Protein AF-A0A067M1B0-F1 (afdb_monomer)

Secondary structure (DSSP, 8-state):
----PPP---S----TTS---S--EEEEESSGGG--TTTS--SHHHHHHHHHHHTTSSS---EEEEEE-TTS-EEEEESSTTHHHHHHHHHHHHHHHHTTT--EEEEE-SS-EEEEEE-HHHH--TT--HHHHHHHHHHHTT--TTTB-GGG-EESS-TT-TTT-SS--EEEEES-HHHHHHHHHTPSEEETTEEEEEEE--------PPPTTT--SSS-GGG---SS---TTT-SSS-GGG-B-TTT--BSS--SSS-----TTT--SS-TT-TT-HHHHHHHHTSPPP-PPPPPPPPP-PPP----

Sequence (308 aa):
MPGIQGPVTSAYRRKKNTPSQHGETLWSPTDLNSFDVGAIRSGPAPLGELNALLSKCVPPCALKGLQWTDRHMVLLTPTRPEDIDILSVHAAEVLSKVFGGHAFRQFSYGPSTGIVCYGAARGSPANHSSEDMLGLLSGGLGLSPSDVIPAKSRWLVAKNDEATAPKPSFLIHITSTETAERLLTSNPHFIVGVRFSLKKFKDSPTVPNQCQRCFKVGHSTLRCSAAASVCGICGKSHATASHSCAHCATIGIPCATHPLLKCANCGGNHPTWNPTCVDRLIQKAAQPPKKKKGAANPTPVSLPITAF

Mean predicted aligned error: 19.29 Å

Organism: Botryobasidium botryosum (strain FD-172 SS1) (NCBI:txid930990)

Radius of gyration: 26.24 Å; Cα contacts (8 Å, |Δi|>4): 483; chains: 1; bounding box: 79×78×72 Å

Structure (mmCIF, N/CA/C/O backbone):
data_AF-A0A067M1B0-F1
#
_entry.id   AF-A0A067M1B0-F1
#
loop_
_atom_site.group_PDB
_atom_site.id
_atom_site.type_symbol
_atom_site.label_atom_id
_atom_site.label_alt_id
_atom_site.label_comp_id
_atom_site.label_asym_id
_atom_site.label_entity_id
_atom_site.label_seq_id
_atom_site.pdbx_PDB_ins_code
_atom_site.Cartn_x
_atom_site.Cartn_y
_atom_site.Cartn_z
_atom_site.occupancy
_atom_site.B_iso_or_equiv
_atom_site.auth_seq_id
_atom_site.auth_comp_id
_atom_site.auth_asym_id
_atom_site.auth_atom_id
_atom_site.pdbx_PDB_model_num
ATOM 1 N N . MET A 1 1 ? 10.179 53.636 -27.606 1.00 34.66 1 MET A N 1
ATOM 2 C CA . MET A 1 1 ? 10.721 52.268 -27.751 1.00 34.66 1 MET A CA 1
ATOM 3 C C . MET A 1 1 ? 10.679 51.579 -26.390 1.00 34.66 1 MET A C 1
ATOM 5 O O . MET A 1 1 ? 11.633 51.730 -25.637 1.00 34.66 1 MET A O 1
ATOM 9 N N . PRO A 1 2 ? 9.573 50.921 -26.003 1.00 30.30 2 PRO A N 1
ATOM 10 C CA . PRO A 1 2 ? 9.514 50.164 -24.758 1.00 30.30 2 PRO A CA 1
ATOM 11 C C . PRO A 1 2 ? 9.910 48.699 -24.991 1.00 30.30 2 PRO A C 1
ATOM 13 O O . PRO A 1 2 ? 9.508 48.081 -25.975 1.00 30.30 2 PRO A O 1
ATOM 16 N N . GLY A 1 3 ? 10.751 48.188 -24.091 1.00 29.19 3 GLY A N 1
ATOM 17 C CA . GLY A 1 3 ? 11.379 46.873 -24.164 1.00 29.19 3 GLY A CA 1
ATOM 18 C C . GLY A 1 3 ? 10.404 45.706 -24.019 1.00 29.19 3 GLY A C 1
ATOM 19 O O . GLY A 1 3 ? 9.459 45.737 -23.234 1.00 29.19 3 GLY A O 1
ATOM 20 N N . ILE A 1 4 ? 10.686 44.655 -24.782 1.00 32.06 4 ILE A N 1
ATOM 21 C CA . ILE A 1 4 ? 9.971 43.381 -24.786 1.00 32.06 4 ILE A CA 1
ATOM 22 C C . ILE A 1 4 ? 10.371 42.600 -23.525 1.00 32.06 4 ILE A C 1
ATOM 24 O O . ILE A 1 4 ? 11.500 42.124 -23.410 1.00 32.06 4 ILE A O 1
ATOM 28 N N . GLN A 1 5 ? 9.446 42.465 -22.573 1.00 29.36 5 GLN A N 1
ATOM 29 C CA . GLN A 1 5 ? 9.547 41.493 -21.484 1.00 29.36 5 GLN A CA 1
ATOM 30 C C . GLN A 1 5 ? 9.208 40.100 -22.031 1.00 29.36 5 GLN A C 1
ATOM 32 O O . GLN A 1 5 ? 8.100 39.859 -22.508 1.00 29.36 5 GLN A O 1
ATOM 37 N N . GLY A 1 6 ? 10.180 39.186 -21.988 1.00 28.69 6 GLY A N 1
ATOM 38 C CA . GLY A 1 6 ? 9.973 37.773 -22.308 1.00 28.69 6 GLY A CA 1
ATOM 39 C C . GLY A 1 6 ? 9.069 37.069 -21.280 1.00 28.69 6 GLY A C 1
ATOM 40 O O . GLY A 1 6 ? 8.949 37.534 -20.144 1.00 28.69 6 GLY A O 1
ATOM 41 N N . PRO A 1 7 ? 8.427 35.947 -21.654 1.00 28.11 7 PRO A N 1
ATOM 42 C CA . PRO A 1 7 ? 7.459 35.264 -20.805 1.00 28.11 7 PRO A CA 1
ATOM 43 C C . PRO A 1 7 ? 8.124 34.707 -19.542 1.00 28.11 7 PRO A C 1
ATOM 45 O O . PRO A 1 7 ? 9.107 33.967 -19.603 1.00 28.11 7 PRO A O 1
ATOM 48 N N . VAL A 1 8 ? 7.545 35.049 -18.391 1.00 27.34 8 VAL A N 1
ATOM 49 C CA . VAL A 1 8 ? 7.937 34.541 -17.074 1.00 27.34 8 VAL A CA 1
ATOM 50 C C . VAL A 1 8 ? 7.711 33.029 -17.055 1.00 27.34 8 VAL A C 1
ATOM 52 O O . VAL A 1 8 ? 6.581 32.542 -17.097 1.00 27.34 8 VAL A O 1
ATOM 55 N N . THR A 1 9 ? 8.798 32.265 -17.026 1.00 25.56 9 THR A N 1
ATOM 56 C CA . THR A 1 9 ? 8.760 30.808 -16.943 1.00 25.56 9 THR A CA 1
ATOM 57 C C . THR A 1 9 ? 8.273 30.390 -15.555 1.00 25.56 9 THR A C 1
ATOM 59 O O . THR A 1 9 ? 8.927 30.607 -14.538 1.00 25.56 9 THR A O 1
ATOM 62 N N . SER A 1 10 ? 7.078 29.797 -15.513 1.00 29.84 10 SER A N 1
ATOM 63 C CA . SER A 1 10 ? 6.467 29.242 -14.303 1.00 29.84 10 SER A CA 1
ATOM 64 C C . SER A 1 10 ? 7.400 28.225 -13.633 1.00 29.84 10 SER A C 1
ATOM 66 O O . SER A 1 10 ? 7.720 27.176 -14.197 1.00 29.84 10 SER A O 1
ATOM 68 N N . ALA A 1 11 ? 7.805 28.523 -12.397 1.00 25.69 11 ALA A N 1
ATOM 69 C CA . ALA A 1 11 ? 8.682 27.710 -11.554 1.00 25.69 11 ALA A CA 1
ATOM 70 C C . ALA A 1 11 ? 8.048 26.385 -11.061 1.00 25.69 11 ALA A C 1
ATOM 72 O O . ALA A 1 11 ? 8.582 25.730 -10.166 1.00 25.69 11 ALA A O 1
ATOM 73 N N . TYR A 1 12 ? 6.929 25.949 -11.646 1.00 28.39 12 TYR A N 1
ATOM 74 C CA . TYR A 1 12 ? 6.188 24.757 -11.235 1.00 28.39 12 TYR A CA 1
ATOM 75 C C . TYR A 1 12 ? 6.182 23.668 -12.316 1.00 28.39 12 TYR A C 1
ATOM 77 O O . TYR A 1 12 ? 5.148 23.177 -12.756 1.00 28.39 12 TYR A O 1
ATOM 85 N N . ARG A 1 13 ? 7.375 23.233 -12.732 1.00 29.16 13 ARG A N 1
ATOM 86 C CA . ARG A 1 13 ? 7.555 21.989 -13.499 1.00 29.16 13 ARG A CA 1
ATOM 87 C C . ARG A 1 13 ? 8.456 21.026 -12.724 1.00 29.16 13 ARG A 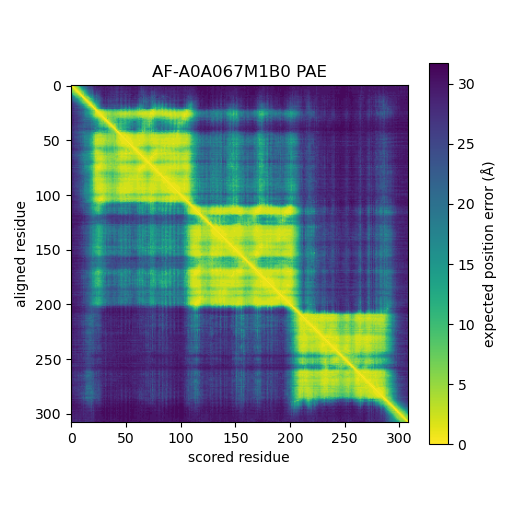C 1
ATOM 89 O O . ARG A 1 13 ? 9.577 20.733 -13.132 1.00 29.16 13 ARG A O 1
ATOM 96 N N . ARG A 1 14 ? 7.992 20.555 -11.559 1.00 31.95 14 ARG A N 1
ATOM 97 C CA . ARG A 1 14 ? 8.678 19.486 -10.808 1.00 31.95 14 ARG A CA 1
ATOM 98 C C . ARG A 1 14 ? 8.383 18.115 -11.429 1.00 31.95 14 ARG A C 1
ATOM 100 O O . ARG A 1 14 ? 7.270 17.830 -11.859 1.00 31.95 14 ARG A O 1
ATOM 107 N N . LYS A 1 15 ? 9.427 17.282 -11.507 1.00 28.67 15 LYS A N 1
ATOM 108 C CA . LYS A 1 15 ? 9.443 15.954 -12.140 1.00 28.67 15 LYS A CA 1
ATOM 109 C C . LYS A 1 15 ? 8.518 14.961 -11.415 1.00 28.67 15 LYS A C 1
ATOM 111 O O . LYS A 1 15 ? 8.549 14.831 -10.198 1.00 28.67 15 LYS A O 1
ATOM 116 N N . LYS A 1 16 ? 7.759 14.213 -12.218 1.00 39.19 16 LYS A N 1
ATOM 117 C CA . LYS A 1 16 ? 6.574 13.393 -11.904 1.00 39.19 16 LYS A CA 1
ATOM 118 C C . LYS A 1 16 ? 6.794 12.107 -11.074 1.00 39.19 16 LYS A C 1
ATOM 120 O O . LYS A 1 16 ? 5.908 11.270 -11.071 1.00 39.19 16 LYS A O 1
ATOM 125 N N . ASN A 1 17 ? 7.948 11.897 -10.427 1.00 33.31 17 ASN A N 1
ATOM 126 C CA . ASN A 1 17 ? 8.283 10.605 -9.785 1.00 33.31 17 ASN A CA 1
ATOM 127 C C . ASN A 1 17 ? 9.082 10.712 -8.470 1.00 33.31 17 ASN A C 1
ATOM 129 O O . ASN A 1 17 ? 9.747 9.761 -8.059 1.00 33.31 17 ASN A O 1
ATOM 133 N N . THR A 1 18 ? 9.042 11.852 -7.787 1.00 29.70 18 THR A N 1
ATOM 134 C CA . THR A 1 18 ? 9.481 11.904 -6.384 1.00 29.70 18 THR A CA 1
ATOM 135 C C . THR A 1 18 ? 8.423 11.211 -5.519 1.00 29.70 18 THR A C 1
ATOM 137 O O . THR A 1 18 ? 7.243 11.488 -5.726 1.00 29.70 18 THR A O 1
ATOM 140 N N . PRO A 1 19 ? 8.787 10.341 -4.557 1.00 36.31 19 PRO A N 1
ATOM 141 C CA . PRO A 1 19 ? 7.841 9.910 -3.530 1.00 36.31 19 PRO A CA 1
ATOM 142 C C . PRO A 1 19 ? 7.248 11.168 -2.894 1.00 36.31 19 PRO A C 1
ATOM 144 O O . PRO A 1 19 ? 8.032 12.043 -2.513 1.00 36.31 19 PRO A O 1
ATOM 147 N N . SER A 1 20 ? 5.916 11.289 -2.834 1.00 40.78 20 SER A N 1
ATOM 148 C CA . SER A 1 20 ? 5.247 12.444 -2.228 1.00 40.78 20 SER A CA 1
ATOM 149 C C . SER A 1 20 ? 5.791 12.631 -0.816 1.00 40.78 20 SER A C 1
ATOM 151 O O . SER A 1 20 ? 5.517 11.864 0.102 1.00 40.78 20 SER A O 1
ATOM 153 N N . GLN A 1 21 ? 6.668 13.622 -0.675 1.00 39.47 21 GLN A N 1
ATOM 154 C CA . GLN A 1 21 ? 7.344 13.961 0.574 1.00 39.47 21 GLN A CA 1
ATOM 155 C C . GLN A 1 21 ? 6.386 14.671 1.538 1.00 39.47 21 GLN A C 1
ATOM 157 O O . GLN A 1 21 ? 6.755 15.004 2.661 1.00 39.47 21 GLN A O 1
ATOM 162 N N . HIS A 1 22 ? 5.183 14.983 1.062 1.00 48.59 22 HIS A N 1
ATOM 163 C CA . HIS A 1 22 ? 4.146 15.765 1.710 1.00 48.59 22 HIS A CA 1
ATOM 164 C C . HIS A 1 22 ? 2.885 14.907 1.684 1.00 48.59 22 HIS A C 1
ATOM 166 O O . HIS A 1 22 ? 2.712 14.152 0.734 1.00 48.59 22 HIS A O 1
ATOM 172 N N . GLY A 1 23 ? 2.077 14.984 2.740 1.00 57.56 23 GLY A N 1
ATOM 173 C CA . GLY A 1 23 ? 0.934 14.129 3.075 1.00 57.56 23 GLY A CA 1
ATOM 174 C C . GLY A 1 23 ? -0.209 14.024 2.062 1.00 57.56 23 GLY A C 1
ATOM 175 O O . GLY A 1 23 ? -1.364 14.158 2.428 1.00 57.56 23 GLY A O 1
ATOM 176 N N . GLU A 1 24 ? 0.085 13.828 0.788 1.00 70.56 24 GLU A N 1
ATOM 177 C CA . GLU A 1 24 ? -0.872 13.703 -0.296 1.00 70.56 24 GLU A CA 1
ATOM 178 C C . GLU A 1 24 ? -1.487 12.303 -0.301 1.00 70.56 24 GLU A C 1
ATOM 180 O O . GLU A 1 24 ? -0.811 11.297 -0.061 1.00 70.56 24 GLU A O 1
ATOM 185 N N . THR A 1 25 ? -2.778 12.234 -0.614 1.00 74.25 25 THR A N 1
ATOM 186 C CA . THR A 1 25 ? -3.502 10.970 -0.764 1.00 74.25 25 THR A CA 1
ATOM 187 C C . THR A 1 25 ? -3.974 10.828 -2.205 1.00 74.25 25 THR A C 1
ATOM 189 O O . THR A 1 25 ? -4.551 11.750 -2.777 1.00 74.25 25 THR A O 1
ATOM 192 N N . LEU A 1 26 ? -3.688 9.683 -2.824 1.00 76.31 26 LEU A N 1
ATOM 193 C CA . LEU A 1 26 ? -4.101 9.373 -4.189 1.00 76.31 26 LEU A CA 1
ATOM 194 C C . LEU A 1 26 ? -5.303 8.440 -4.137 1.00 76.31 26 LEU A C 1
ATOM 196 O O . LEU A 1 26 ? -5.267 7.428 -3.437 1.00 76.31 26 LEU A O 1
ATOM 200 N N . TRP A 1 27 ? -6.334 8.757 -4.906 1.00 82.19 27 TRP A N 1
ATOM 201 C CA . TRP A 1 27 ? -7.602 8.044 -4.956 1.00 82.19 27 TRP A CA 1
ATOM 202 C C . TRP A 1 27 ? -7.930 7.678 -6.398 1.00 82.19 27 TRP A C 1
ATOM 204 O O . TRP A 1 27 ? -7.672 8.442 -7.323 1.00 82.19 27 TRP A O 1
ATOM 214 N N . SER A 1 28 ? -8.495 6.496 -6.595 1.00 79.50 28 SER A N 1
ATOM 215 C CA . SER A 1 28 ? -8.914 5.991 -7.899 1.00 79.50 28 SER A CA 1
ATOM 216 C C . SER A 1 28 ? -10.419 5.772 -7.889 1.00 79.50 28 SER A C 1
ATOM 218 O O . SER A 1 28 ? -10.911 5.177 -6.928 1.00 79.50 28 SER A O 1
ATOM 220 N N . PRO A 1 29 ? -11.148 6.152 -8.948 1.00 78.50 29 PRO A N 1
ATOM 221 C CA . PRO A 1 29 ? -12.466 5.592 -9.204 1.00 78.50 29 PRO A CA 1
ATOM 222 C C . PRO A 1 29 ? -12.388 4.060 -9.223 1.00 78.50 29 PRO A C 1
ATOM 224 O O . PRO A 1 29 ? -11.384 3.490 -9.666 1.00 78.50 29 PRO A O 1
ATOM 227 N N . THR A 1 30 ? -13.417 3.389 -8.710 1.00 74.81 30 THR A N 1
ATOM 228 C CA . THR A 1 30 ? -13.500 1.920 -8.716 1.00 74.81 30 THR A CA 1
ATOM 229 C C . THR A 1 30 ? -13.737 1.380 -10.127 1.00 74.81 30 THR A C 1
ATOM 231 O O . THR A 1 30 ? -13.193 0.333 -10.466 1.00 74.81 30 THR A O 1
ATOM 234 N N . ASP A 1 31 ? -14.469 2.125 -10.958 1.00 74.12 31 ASP A N 1
ATOM 235 C CA . ASP A 1 31 ? -14.611 1.863 -12.389 1.00 74.12 31 ASP A CA 1
ATOM 236 C C . ASP A 1 31 ? -13.912 2.965 -13.198 1.00 74.12 31 ASP A C 1
ATOM 238 O O . ASP A 1 31 ? -14.386 4.100 -13.283 1.00 74.12 31 ASP A O 1
ATOM 242 N N . LEU A 1 32 ? -12.768 2.621 -13.789 1.00 60.66 32 LEU A N 1
ATOM 243 C CA . LEU A 1 32 ? -11.939 3.534 -14.581 1.00 60.66 32 LEU A CA 1
ATOM 244 C C . LEU A 1 32 ? -12.605 3.962 -15.897 1.00 60.66 32 LEU A C 1
ATOM 246 O O . LEU A 1 32 ? -12.256 5.015 -16.421 1.00 60.66 32 LEU A O 1
ATOM 250 N N . ASN A 1 33 ? -13.560 3.180 -16.412 1.00 62.25 33 ASN A N 1
ATOM 251 C CA . ASN A 1 33 ? -14.270 3.484 -17.657 1.00 62.25 33 ASN A CA 1
ATOM 252 C C . ASN A 1 33 ? -15.499 4.373 -17.425 1.00 62.25 33 ASN A C 1
ATOM 254 O O . ASN A 1 33 ? -16.057 4.908 -18.379 1.00 62.25 33 ASN A O 1
ATOM 258 N N . 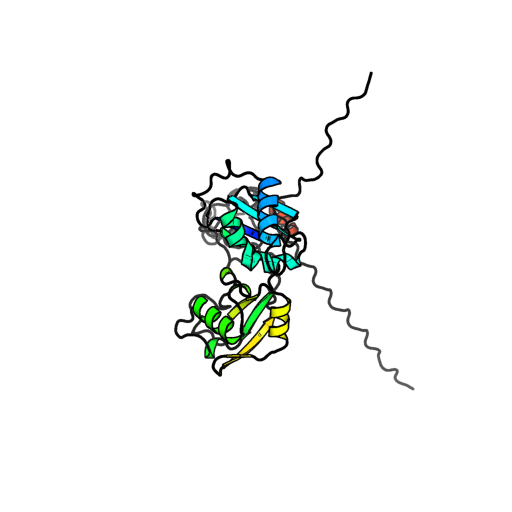SER A 1 34 ? -15.910 4.544 -16.164 1.00 60.75 34 SER A N 1
ATOM 259 C CA . SER A 1 34 ? -17.066 5.365 -15.792 1.00 60.75 34 SER A CA 1
ATOM 260 C C . SER A 1 34 ? -16.791 6.874 -15.816 1.00 60.75 34 SER A C 1
ATOM 262 O O . SER A 1 34 ? -17.720 7.662 -15.662 1.00 60.75 34 SER A O 1
ATOM 264 N N . PHE A 1 35 ? -15.536 7.286 -16.034 1.00 61.06 35 PHE A N 1
ATOM 265 C CA . PHE A 1 35 ? -15.116 8.684 -16.011 1.00 61.06 35 PHE A CA 1
ATOM 266 C C . PHE A 1 35 ? -14.470 9.130 -17.321 1.00 61.06 35 PHE A C 1
ATOM 268 O O . PHE A 1 35 ? -13.359 8.715 -17.656 1.00 61.06 35 PHE A O 1
ATOM 275 N N . ASP A 1 36 ? -15.095 10.098 -17.990 1.00 61.03 36 ASP A N 1
ATOM 276 C CA . ASP A 1 36 ? -14.406 10.907 -18.991 1.00 61.03 36 ASP A CA 1
ATOM 277 C C . ASP A 1 36 ? -13.575 11.992 -18.291 1.00 61.03 36 ASP A C 1
ATOM 279 O O . ASP A 1 36 ? -14.064 13.069 -17.956 1.00 61.03 36 ASP A O 1
ATOM 283 N N . VAL A 1 37 ? -12.292 11.715 -18.056 1.00 55.31 37 VAL A N 1
ATOM 284 C CA . VAL A 1 37 ? -11.368 12.665 -17.408 1.00 55.31 37 VAL A CA 1
ATOM 285 C C . VAL A 1 37 ? -11.139 13.933 -18.237 1.00 55.31 37 VAL A C 1
ATOM 287 O O . VAL A 1 37 ? -10.728 14.945 -17.673 1.00 55.31 37 VAL A O 1
ATOM 290 N N . GLY A 1 38 ? -11.473 13.930 -19.534 1.00 52.12 38 GLY A N 1
ATOM 291 C CA . GLY A 1 38 ? -11.517 15.142 -20.354 1.00 52.12 38 GLY A CA 1
ATOM 292 C C . GLY A 1 38 ? -12.663 16.092 -19.980 1.00 52.12 38 GLY A C 1
ATOM 293 O O . GLY A 1 38 ? -12.540 17.300 -20.179 1.00 52.12 38 GLY A O 1
ATOM 294 N N . ALA A 1 39 ? -13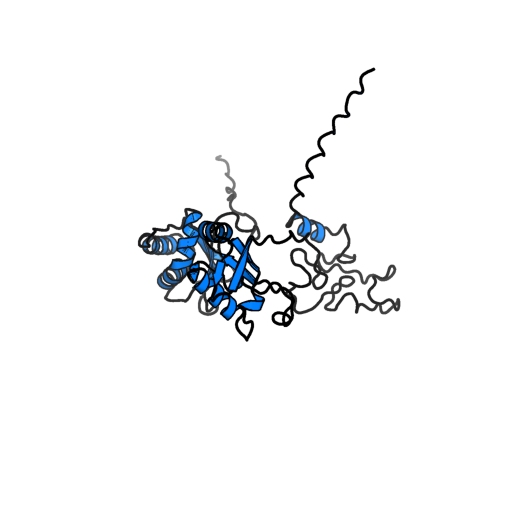.740 15.569 -19.384 1.00 52.44 39 ALA A N 1
ATOM 295 C CA . ALA A 1 39 ? -14.910 16.325 -18.935 1.00 52.44 39 ALA A CA 1
ATOM 296 C C . ALA A 1 39 ? -14.843 16.748 -17.453 1.00 52.44 39 ALA A C 1
ATOM 298 O O . ALA A 1 39 ? -15.582 17.642 -17.026 1.00 52.44 39 ALA A O 1
ATOM 299 N N . ILE A 1 40 ? -13.952 16.148 -16.651 1.00 60.31 40 ILE A N 1
ATOM 300 C CA . ILE A 1 40 ? -13.827 16.471 -15.224 1.00 60.31 40 ILE A CA 1
ATOM 301 C C . ILE A 1 40 ? -12.984 17.732 -15.034 1.00 60.31 40 ILE A C 1
ATOM 303 O O . ILE A 1 40 ? -11.804 17.802 -15.382 1.00 60.31 40 ILE A O 1
ATOM 307 N N . ARG A 1 41 ? -13.577 18.735 -14.388 1.00 56.53 41 ARG A N 1
ATOM 308 C CA . ARG A 1 41 ? -12.892 19.977 -14.030 1.00 56.53 41 ARG A CA 1
ATOM 309 C C . ARG A 1 41 ? -11.807 19.693 -12.984 1.00 56.53 41 ARG A C 1
ATOM 311 O O . ARG A 1 41 ? -12.108 19.413 -11.832 1.00 56.53 41 ARG A O 1
ATOM 318 N N . SER A 1 42 ? -10.533 19.815 -13.350 1.00 56.94 42 SER A N 1
ATOM 319 C CA . SER A 1 42 ? -9.489 20.151 -12.369 1.00 56.94 42 SER A CA 1
ATOM 320 C C . SER A 1 42 ? -9.585 21.651 -12.083 1.00 56.94 42 SER A C 1
ATOM 322 O O . SER A 1 42 ? -9.668 22.435 -13.026 1.00 56.94 42 SER A O 1
ATOM 324 N N . GLY A 1 43 ?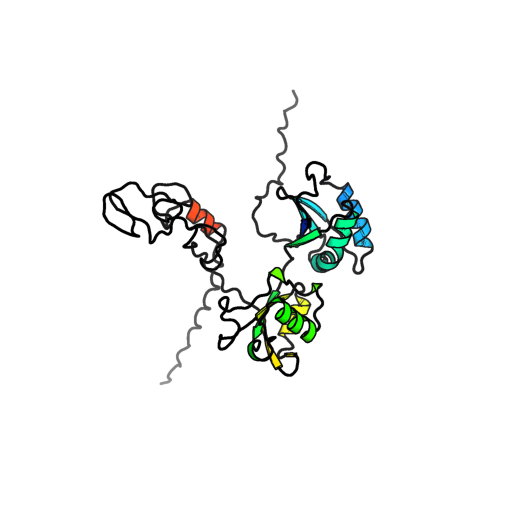 -9.602 22.078 -10.816 1.00 57.53 43 GLY A N 1
ATOM 325 C CA . GLY A 1 43 ? -9.660 23.509 -10.503 1.00 57.53 43 GLY A CA 1
ATOM 326 C C . GLY A 1 43 ? -10.306 23.875 -9.161 1.00 57.53 43 GLY A C 1
ATOM 327 O O . GLY A 1 43 ? -10.651 22.996 -8.371 1.00 57.53 43 GLY A O 1
ATOM 328 N N . PRO A 1 44 ? -10.476 25.183 -8.896 1.00 64.31 44 PRO A N 1
ATOM 329 C CA . PRO A 1 44 ? -10.910 25.702 -7.597 1.00 64.31 44 PRO A CA 1
ATOM 330 C C . PRO A 1 44 ? -12.369 25.379 -7.238 1.00 64.31 44 PRO A C 1
ATOM 332 O O . PRO A 1 44 ? -12.680 25.284 -6.056 1.00 64.31 44 PRO A O 1
ATOM 335 N N . ALA A 1 45 ? -13.251 25.168 -8.221 1.00 77.00 45 ALA A N 1
ATOM 336 C CA . ALA A 1 45 ? -14.666 24.862 -7.977 1.00 77.00 45 ALA A CA 1
ATOM 337 C C . ALA A 1 45 ? -14.887 23.512 -7.249 1.00 77.00 45 ALA A C 1
ATOM 339 O O . ALA A 1 45 ? -15.401 23.536 -6.132 1.00 77.00 45 ALA A O 1
ATOM 340 N N . PRO A 1 46 ? -14.425 22.355 -7.773 1.00 81.06 46 PRO A N 1
ATOM 341 C CA . PRO A 1 46 ? -14.575 21.078 -7.065 1.00 81.06 46 PRO A CA 1
ATOM 342 C C . PRO A 1 46 ? -13.776 21.028 -5.759 1.00 81.06 46 PRO A C 1
ATOM 344 O O . PRO A 1 46 ? -14.197 20.379 -4.808 1.00 81.06 46 PRO A O 1
ATOM 347 N N . LEU A 1 47 ? -12.649 21.747 -5.670 1.00 85.44 47 LEU A N 1
ATOM 348 C CA . LEU A 1 47 ? -11.916 21.896 -4.409 1.00 85.44 47 LEU A CA 1
ATOM 349 C C . LEU A 1 47 ? -12.757 22.623 -3.344 1.00 85.44 47 LEU A C 1
ATOM 351 O O . LEU A 1 47 ? -12.750 22.223 -2.181 1.00 85.44 47 LEU A O 1
ATOM 355 N N . GLY A 1 48 ? -13.489 23.671 -3.735 1.00 85.31 48 GLY A N 1
ATOM 356 C CA . GLY A 1 48 ? -14.404 24.399 -2.858 1.00 85.31 48 GLY A CA 1
ATOM 357 C C . GLY A 1 48 ? -15.553 23.526 -2.353 1.00 85.31 48 GLY A C 1
ATOM 358 O O . GLY A 1 48 ? -15.833 23.523 -1.157 1.00 85.31 48 GLY A O 1
ATOM 359 N N . GLU A 1 49 ? -16.163 22.733 -3.235 1.00 88.69 49 GLU A N 1
ATOM 360 C CA . GLU A 1 49 ? -17.231 21.789 -2.875 1.00 88.69 49 GLU A CA 1
ATOM 361 C C . GLU A 1 49 ? -16.739 20.696 -1.914 1.00 88.69 49 GLU A C 1
ATOM 363 O O . GLU A 1 49 ? -17.375 20.438 -0.890 1.00 88.69 49 GLU A O 1
ATOM 368 N N . LEU A 1 50 ? -15.565 20.112 -2.181 1.00 89.06 50 LEU A N 1
ATOM 369 C CA . LEU A 1 50 ? -14.919 19.160 -1.273 1.00 89.06 50 LEU A CA 1
ATOM 370 C C . LEU A 1 50 ? -14.661 19.777 0.103 1.00 89.06 50 LEU A C 1
ATOM 372 O O . LEU A 1 50 ? -15.007 19.172 1.115 1.00 89.06 50 LEU A O 1
ATOM 376 N N . ASN A 1 51 ? -14.091 20.983 0.158 1.00 91.12 51 ASN A N 1
ATOM 377 C CA . ASN A 1 51 ? -13.822 21.668 1.422 1.00 91.12 51 ASN A CA 1
ATOM 378 C C . ASN A 1 51 ? -15.104 22.030 2.185 1.00 91.12 51 ASN A C 1
ATOM 380 O O . ASN A 1 51 ? -15.112 21.976 3.412 1.00 91.12 51 ASN A O 1
ATOM 384 N N . ALA A 1 52 ? -16.199 22.349 1.491 1.00 91.00 52 ALA A N 1
ATOM 385 C CA . ALA A 1 52 ? -17.496 22.608 2.118 1.00 91.00 52 ALA A CA 1
ATOM 386 C C . ALA A 1 52 ? -18.121 21.353 2.756 1.00 91.00 52 ALA A C 1
ATOM 388 O O . ALA A 1 52 ? -18.912 21.467 3.694 1.00 91.00 52 ALA A O 1
ATOM 389 N N . LEU A 1 53 ? -17.789 20.163 2.250 1.00 90.31 53 LEU A N 1
ATOM 390 C CA . LEU A 1 53 ? -18.210 18.888 2.830 1.00 90.31 53 LEU A CA 1
ATOM 391 C C . LEU A 1 53 ? -17.259 18.426 3.942 1.00 90.31 53 LEU A C 1
ATOM 393 O O . LEU A 1 53 ? -17.725 18.030 5.006 1.00 90.31 53 LEU A O 1
ATOM 397 N N . LEU A 1 54 ? -15.943 18.530 3.734 1.00 88.94 54 LEU A N 1
ATOM 398 C CA . LEU A 1 54 ? -14.925 18.133 4.716 1.00 88.94 54 LEU A CA 1
ATOM 399 C C . LEU A 1 54 ? -14.900 19.033 5.960 1.00 88.94 54 LEU A C 1
ATOM 401 O O . LEU A 1 54 ? -14.548 18.566 7.043 1.00 88.94 54 LEU A O 1
ATOM 405 N N . SER A 1 55 ? -15.323 20.296 5.846 1.00 88.31 55 SER A N 1
ATOM 406 C CA . SER A 1 55 ? -15.473 21.196 6.999 1.00 88.31 55 SER A CA 1
ATOM 407 C C . SER A 1 55 ? -16.576 20.764 7.969 1.00 88.31 55 SER A C 1
ATOM 409 O O . SER A 1 55 ? -16.584 21.210 9.114 1.00 88.31 55 SER A O 1
ATOM 411 N N . LYS A 1 56 ? -17.490 19.888 7.530 1.00 87.88 56 LYS A N 1
ATOM 412 C CA . LYS A 1 56 ? -18.565 19.314 8.353 1.00 87.88 56 LYS A CA 1
ATOM 413 C C . LYS A 1 56 ? -18.152 18.014 9.052 1.00 87.88 56 LYS A C 1
ATOM 415 O O . LYS A 1 56 ? -18.910 17.517 9.881 1.00 87.88 56 LYS A O 1
ATOM 420 N N . CYS A 1 57 ? -16.994 17.444 8.713 1.00 80.12 57 CYS A N 1
ATOM 421 C CA . CYS A 1 57 ? -16.453 16.267 9.391 1.00 80.12 57 CYS A CA 1
ATOM 422 C C . CYS A 1 57 ? -15.951 16.631 10.796 1.00 80.12 57 CYS A C 1
ATOM 424 O O . CYS A 1 57 ? -15.583 17.775 11.065 1.00 80.12 57 CYS A O 1
ATOM 426 N N . VAL A 1 58 ? -15.910 15.642 11.690 1.00 75.06 58 VAL A N 1
ATOM 427 C CA . VAL A 1 58 ? -15.335 15.786 13.032 1.00 75.06 58 VAL A CA 1
ATOM 428 C C . VAL A 1 58 ? -14.213 14.753 13.178 1.00 75.06 58 VAL A C 1
ATOM 430 O O . VAL A 1 58 ? -14.520 13.563 13.220 1.00 75.06 58 VAL A O 1
ATOM 433 N N . PRO A 1 59 ? -12.933 15.168 13.263 1.00 75.31 59 PRO A N 1
ATOM 434 C CA . PRO A 1 59 ? -12.437 16.548 13.201 1.00 75.31 59 PRO A CA 1
ATOM 435 C C . PRO A 1 59 ? -12.527 17.172 11.788 1.00 75.31 59 PRO A C 1
ATOM 437 O O . PRO A 1 59 ? -12.539 16.441 10.794 1.00 75.31 59 PRO A O 1
ATOM 440 N N . PRO A 1 60 ? -12.603 18.516 11.678 1.00 76.62 60 PRO A N 1
ATOM 441 C CA . PRO A 1 60 ? -12.718 19.194 10.389 1.00 76.62 60 PRO A CA 1
ATOM 442 C C . PRO A 1 60 ? -11.413 19.085 9.597 1.00 76.62 60 PRO A C 1
ATOM 444 O O . PRO A 1 60 ? -10.325 19.250 10.146 1.00 76.62 60 PRO A O 1
ATOM 447 N N . CYS A 1 61 ? -11.531 18.854 8.290 1.00 82.81 61 CYS A N 1
ATOM 448 C CA . CYS A 1 61 ? -10.403 18.704 7.371 1.00 82.81 61 CYS A CA 1
ATOM 449 C C . CYS A 1 61 ? -10.494 19.739 6.246 1.00 82.81 61 CYS A C 1
ATOM 451 O O . CYS A 1 61 ? -11.582 20.054 5.764 1.00 82.81 61 CYS A O 1
ATOM 453 N N . ALA A 1 62 ? -9.346 20.241 5.788 1.00 85.75 62 ALA A N 1
ATOM 454 C CA . ALA A 1 62 ? -9.273 21.136 4.639 1.00 85.75 62 ALA A CA 1
ATOM 455 C C . ALA A 1 62 ? -8.202 20.680 3.647 1.00 85.75 62 ALA A C 1
ATOM 457 O O . ALA A 1 62 ? -7.105 20.268 4.017 1.00 85.75 62 ALA A O 1
ATOM 458 N N . LEU A 1 63 ? -8.501 20.830 2.366 1.00 87.31 63 LEU A N 1
ATOM 459 C CA . LEU A 1 63 ? -7.611 20.567 1.249 1.00 87.31 63 LEU A CA 1
ATOM 460 C C . LEU A 1 63 ? -7.081 21.882 0.682 1.00 87.31 63 LEU A C 1
ATOM 462 O O . LEU A 1 63 ? -7.846 22.806 0.400 1.00 87.31 63 LEU A O 1
ATOM 466 N N . LYS A 1 64 ? -5.771 21.935 0.438 1.00 86.25 64 LYS A N 1
ATOM 467 C CA . LYS A 1 64 ? -5.121 23.025 -0.306 1.00 86.25 64 LYS A CA 1
ATOM 468 C C . LYS A 1 64 ? -5.026 22.748 -1.804 1.00 86.25 64 LYS A C 1
ATOM 470 O O . LYS A 1 64 ? -4.704 23.648 -2.572 1.00 86.25 64 LYS A O 1
ATOM 475 N N . GLY A 1 65 ? -5.259 21.504 -2.221 1.00 81.00 65 GLY A N 1
ATOM 476 C CA . GLY A 1 65 ? -5.133 21.107 -3.614 1.00 81.00 65 GLY A CA 1
ATOM 477 C C . GLY A 1 65 ? -5.942 19.867 -3.959 1.00 81.00 65 GLY A C 1
ATOM 478 O O . GLY A 1 65 ? -6.060 18.936 -3.161 1.00 81.00 65 GLY A O 1
ATOM 479 N N . LEU A 1 66 ? -6.464 19.874 -5.182 1.00 86.69 66 LEU A N 1
ATOM 480 C CA . LEU A 1 66 ? -7.047 18.729 -5.862 1.00 86.69 66 LEU A CA 1
ATOM 481 C C . LEU A 1 66 ? -6.498 18.704 -7.285 1.00 86.69 66 LEU A C 1
ATOM 483 O O . LEU A 1 66 ? -6.548 19.719 -7.983 1.00 86.69 66 LEU A O 1
ATOM 487 N N . GLN A 1 67 ? -5.996 17.552 -7.721 1.00 80.50 67 GLN A N 1
ATOM 488 C CA . GLN A 1 67 ? -5.483 17.396 -9.077 1.00 80.50 67 GLN A CA 1
ATOM 489 C C . GLN A 1 67 ? -5.806 16.016 -9.639 1.00 80.50 67 GLN A C 1
ATOM 491 O O . GLN A 1 67 ? -5.500 15.002 -9.018 1.00 80.50 67 GLN A O 1
ATOM 496 N N . TRP A 1 68 ? -6.341 15.965 -10.857 1.00 76.12 68 TRP A N 1
ATOM 497 C CA . TRP A 1 68 ? -6.415 14.714 -11.602 1.00 76.12 68 TRP A CA 1
ATOM 498 C C . TRP A 1 68 ? -5.063 14.376 -12.236 1.00 76.12 68 TRP A C 1
ATOM 500 O O . TRP A 1 68 ? -4.324 15.233 -12.727 1.00 76.12 68 TRP A O 1
ATOM 510 N N . THR A 1 69 ? -4.712 13.100 -12.188 1.00 67.94 69 THR A N 1
ATOM 511 C CA . THR A 1 69 ? -3.533 12.541 -12.846 1.00 67.94 69 THR A CA 1
ATOM 512 C C . THR A 1 69 ? -3.889 12.085 -14.258 1.00 67.94 69 THR A C 1
ATOM 514 O O . THR A 1 69 ? -5.042 11.810 -14.579 1.00 67.94 69 THR A O 1
ATOM 517 N N . ASP A 1 70 ? -2.866 11.909 -15.087 1.00 59.38 70 ASP A N 1
ATOM 518 C CA . ASP A 1 70 ? -2.958 11.321 -16.430 1.00 59.38 70 ASP A CA 1
ATOM 519 C C . ASP A 1 70 ? -3.387 9.845 -16.435 1.00 59.38 70 ASP A C 1
ATOM 521 O O . ASP A 1 70 ? -3.553 9.257 -17.497 1.00 59.38 70 ASP A O 1
ATOM 525 N N . ARG A 1 71 ? -3.541 9.234 -15.256 1.00 56.59 71 ARG A N 1
ATOM 526 C CA . ARG A 1 71 ? -3.985 7.848 -15.072 1.00 56.59 71 ARG A CA 1
ATOM 527 C C . ARG A 1 71 ? -5.387 7.752 -14.476 1.00 56.59 71 ARG A C 1
ATOM 529 O O . ARG A 1 71 ? -5.701 6.747 -13.850 1.00 56.59 71 ARG A O 1
ATOM 536 N N . HIS A 1 72 ? -6.197 8.798 -14.626 1.00 68.69 72 HIS A N 1
ATOM 537 C CA . HIS A 1 72 ? -7.573 8.842 -14.121 1.00 68.69 72 HIS A CA 1
ATOM 538 C C . HIS A 1 72 ? -7.688 8.668 -12.593 1.00 68.69 72 HIS A C 1
ATOM 540 O O . HIS A 1 72 ? -8.690 8.180 -12.084 1.00 68.69 72 HIS A O 1
ATOM 546 N N . MET A 1 73 ? -6.662 9.085 -11.846 1.00 76.44 73 MET A N 1
ATOM 547 C CA . MET A 1 73 ? -6.674 9.126 -10.376 1.00 76.44 73 MET A CA 1
ATOM 548 C C . MET A 1 73 ? -6.720 10.568 -9.883 1.00 76.44 73 MET A C 1
ATOM 550 O O . MET A 1 73 ? -6.116 11.436 -10.512 1.00 76.44 73 MET A O 1
ATOM 554 N N . VAL A 1 74 ? -7.348 10.810 -8.737 1.00 80.38 74 VAL A N 1
ATOM 555 C CA . VAL A 1 74 ? -7.401 12.116 -8.080 1.00 80.38 74 VAL A CA 1
ATOM 556 C C . VAL A 1 74 ? -6.419 12.172 -6.911 1.00 80.38 74 VAL A C 1
ATOM 558 O O . VAL A 1 74 ? -6.414 11.325 -6.019 1.00 80.38 74 VAL A O 1
ATOM 561 N N . LEU A 1 75 ? -5.545 13.169 -6.940 1.00 80.38 75 LEU A N 1
ATOM 562 C CA . LEU A 1 75 ? -4.601 13.497 -5.883 1.00 80.38 75 LEU A CA 1
ATOM 563 C C . LEU A 1 75 ? -5.219 14.580 -5.001 1.00 80.38 75 LEU A C 1
ATOM 565 O O . LEU A 1 75 ? -5.549 15.664 -5.488 1.00 80.38 75 LEU A O 1
ATOM 569 N N . LEU A 1 76 ? -5.352 14.290 -3.711 1.00 84.81 76 LEU A N 1
ATOM 570 C CA . LEU A 1 76 ? -5.798 15.236 -2.700 1.00 84.81 76 LEU A CA 1
ATOM 571 C C . LEU A 1 76 ? -4.613 15.681 -1.859 1.00 84.81 76 LEU A C 1
ATOM 573 O O . LEU A 1 76 ? -3.857 14.864 -1.324 1.00 84.81 76 LEU A O 1
ATOM 577 N N . THR A 1 77 ? -4.477 16.993 -1.721 1.00 84.19 77 THR A N 1
ATOM 578 C CA . THR A 1 77 ? -3.420 17.610 -0.934 1.00 84.19 77 THR A CA 1
ATOM 579 C C . THR A 1 77 ? -4.048 18.268 0.294 1.00 84.19 77 THR A C 1
ATOM 581 O O . THR A 1 77 ? -4.631 19.349 0.159 1.00 84.19 77 THR A O 1
ATOM 584 N N . PRO A 1 78 ? -3.944 17.660 1.489 1.00 83.44 78 PRO A N 1
ATOM 585 C CA . PRO A 1 78 ? -4.440 18.283 2.703 1.00 83.44 78 PRO A CA 1
ATOM 586 C C . PRO A 1 78 ? -3.639 19.537 3.050 1.00 83.44 78 PRO A C 1
ATOM 588 O O . PRO A 1 78 ? -2.461 19.686 2.696 1.00 83.44 78 PRO A O 1
ATOM 591 N N . THR A 1 79 ? -4.302 20.456 3.742 1.00 83.38 79 THR A N 1
ATOM 592 C CA . THR A 1 79 ? -3.679 21.664 4.278 1.00 83.38 79 THR A CA 1
ATOM 593 C C . THR A 1 79 ? -2.667 21.292 5.355 1.00 83.38 79 THR A C 1
ATOM 595 O O . THR A 1 79 ? -1.547 21.812 5.328 1.00 83.38 79 THR A O 1
ATOM 598 N N . ARG A 1 80 ? -3.019 20.345 6.238 1.00 74.94 80 ARG A N 1
ATOM 599 C CA . ARG A 1 80 ? -2.157 19.850 7.315 1.00 74.94 80 ARG A CA 1
ATOM 600 C C . ARG A 1 80 ? -1.833 18.357 7.127 1.00 74.94 80 ARG A C 1
ATOM 602 O O . ARG A 1 80 ? -2.708 17.597 6.723 1.00 74.94 80 ARG A O 1
ATOM 609 N N . PRO A 1 81 ? -0.595 17.898 7.388 1.00 66.38 81 PRO A N 1
ATOM 610 C CA . PRO A 1 81 ? -0.230 16.480 7.272 1.00 66.38 81 PRO A CA 1
ATOM 611 C C . PRO A 1 81 ? -1.068 15.520 8.134 1.00 66.38 81 PRO A C 1
ATOM 613 O O . PRO A 1 81 ? -1.246 14.369 7.760 1.00 66.38 81 PRO A O 1
ATOM 616 N N . GLU A 1 82 ? -1.569 15.974 9.274 1.00 67.69 82 GLU A N 1
ATOM 617 C CA . GLU A 1 82 ? -2.419 15.214 10.197 1.00 67.69 82 GLU A CA 1
ATOM 618 C C . GLU A 1 82 ? -3.831 14.950 9.651 1.00 67.69 82 GLU A C 1
ATOM 620 O O . GLU A 1 82 ? -4.467 13.973 10.038 1.00 67.69 82 GLU A O 1
ATOM 625 N N . ASP A 1 83 ? -4.296 15.740 8.680 1.00 73.00 83 ASP A N 1
ATOM 626 C CA . ASP A 1 83 ? -5.631 15.576 8.093 1.00 73.00 83 ASP A CA 1
ATOM 627 C C . ASP A 1 83 ? -5.729 14.320 7.200 1.00 73.00 83 ASP A C 1
ATOM 629 O O . ASP A 1 83 ? -6.811 13.941 6.754 1.00 73.00 83 ASP A O 1
ATOM 633 N N . ILE A 1 84 ? -4.603 13.646 6.930 1.00 71.06 84 ILE A N 1
ATOM 634 C CA . ILE A 1 84 ? -4.549 12.397 6.155 1.00 71.06 84 ILE A CA 1
ATOM 635 C C . ILE A 1 84 ? -5.440 11.320 6.769 1.00 71.06 84 ILE A C 1
ATOM 637 O O . ILE A 1 84 ? -6.117 10.603 6.027 1.00 71.06 84 ILE A O 1
ATOM 641 N N . ASP A 1 85 ? -5.433 11.197 8.096 1.00 68.88 85 ASP A N 1
ATOM 642 C CA . ASP A 1 85 ? -6.207 10.170 8.792 1.00 68.88 85 ASP A CA 1
ATOM 643 C C . ASP A 1 85 ? -7.706 10.433 8.589 1.00 68.88 85 ASP A C 1
ATOM 645 O O . ASP A 1 85 ? -8.462 9.522 8.257 1.00 68.88 85 ASP A O 1
ATOM 649 N N . ILE A 1 86 ? -8.112 11.705 8.620 1.00 77.19 86 ILE A N 1
ATOM 650 C CA . ILE A 1 86 ? -9.485 12.150 8.344 1.00 77.19 86 ILE A CA 1
ATOM 651 C C . ILE A 1 86 ? -9.870 11.843 6.889 1.00 77.19 86 ILE A C 1
ATOM 653 O O . ILE A 1 86 ? -10.948 11.311 6.618 1.00 77.19 86 ILE A O 1
ATOM 657 N N . LEU A 1 87 ? -8.974 12.128 5.937 1.00 78.12 87 LEU A N 1
ATOM 658 C CA . LEU A 1 87 ? -9.197 11.828 4.521 1.00 78.12 87 LEU A CA 1
ATOM 659 C C . LEU A 1 87 ? -9.319 10.327 4.258 1.00 78.12 87 LEU A C 1
ATOM 661 O O . LEU A 1 87 ? -10.131 9.935 3.426 1.00 78.12 87 LEU A O 1
ATOM 665 N N . SER A 1 88 ? -8.561 9.483 4.962 1.00 74.38 88 SER A N 1
ATOM 666 C CA . SER A 1 88 ? -8.649 8.025 4.805 1.00 74.38 88 SER A CA 1
ATOM 667 C C . SER A 1 88 ? -10.043 7.476 5.134 1.00 74.38 88 SER A C 1
ATOM 669 O O . SER A 1 88 ? -10.470 6.491 4.534 1.00 74.38 88 SER A O 1
ATOM 671 N N . VAL A 1 89 ? -10.772 8.160 6.022 1.00 77.94 89 VAL A N 1
ATOM 672 C CA . VAL A 1 89 ? -12.131 7.799 6.437 1.00 77.94 89 VAL A CA 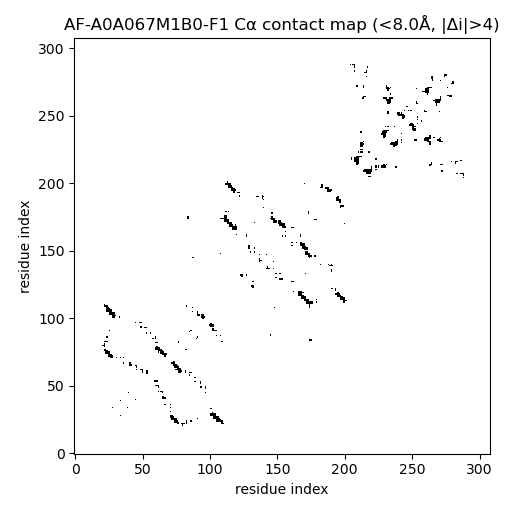1
ATOM 673 C C . VAL A 1 89 ? -13.178 8.440 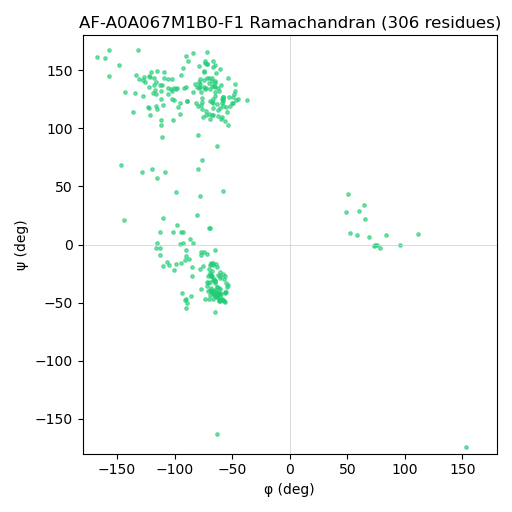5.525 1.00 77.94 89 VAL A C 1
ATOM 675 O O . VAL A 1 89 ? -14.064 7.754 5.022 1.00 77.94 89 VAL A O 1
ATOM 678 N N . HIS A 1 90 ? -13.086 9.751 5.289 1.00 83.69 90 HIS A N 1
ATOM 679 C CA . HIS A 1 90 ? -14.193 10.511 4.698 1.00 83.69 90 HIS A CA 1
ATOM 680 C C . HIS A 1 90 ? -14.047 10.797 3.203 1.00 83.69 90 HIS A C 1
ATOM 682 O O . HIS A 1 90 ? -15.047 11.048 2.527 1.00 83.69 90 HIS A O 1
ATOM 688 N N . ALA A 1 91 ? -12.832 10.774 2.647 1.00 84.25 91 ALA A N 1
ATOM 689 C CA . ALA A 1 91 ? -12.632 11.266 1.288 1.00 84.25 91 ALA A CA 1
ATOM 690 C C . ALA A 1 91 ? -13.324 10.395 0.235 1.00 84.25 91 ALA A C 1
ATOM 692 O O . ALA A 1 91 ? -13.783 10.945 -0.756 1.00 84.25 91 ALA A O 1
ATOM 693 N N . ALA A 1 92 ? -13.477 9.082 0.447 1.00 85.44 92 ALA A N 1
ATOM 694 C CA . ALA A 1 92 ? -14.218 8.219 -0.480 1.00 85.44 92 ALA A CA 1
ATOM 695 C C . ALA A 1 92 ? -15.656 8.718 -0.703 1.00 85.44 92 ALA A C 1
ATOM 697 O O . ALA A 1 92 ? -16.099 8.880 -1.839 1.00 85.44 92 ALA A O 1
ATOM 698 N N . GLU A 1 93 ? -16.364 8.996 0.394 1.00 86.94 93 GLU A N 1
ATOM 699 C CA . GLU A 1 93 ? -17.752 9.456 0.375 1.00 86.94 93 GLU A CA 1
ATOM 700 C C . GLU A 1 93 ? -17.857 10.877 -0.187 1.00 86.94 93 GLU A C 1
ATOM 702 O O . GLU A 1 93 ? -18.723 11.165 -1.013 1.00 86.94 93 GLU A O 1
ATOM 707 N N . VAL A 1 94 ? -16.954 11.770 0.226 1.00 89.19 94 VAL A N 1
ATOM 708 C CA . VAL A 1 94 ? -16.954 13.159 -0.248 1.00 89.19 94 VAL A CA 1
ATOM 709 C C . VAL A 1 94 ? -16.630 13.235 -1.741 1.00 89.19 94 VAL A C 1
ATOM 711 O O . VAL A 1 94 ? -17.314 13.945 -2.476 1.00 89.19 94 VAL A O 1
ATOM 714 N N . LEU A 1 95 ? -15.638 12.474 -2.213 1.00 88.69 95 LEU A N 1
ATOM 715 C CA . LEU A 1 95 ? -15.313 12.361 -3.636 1.00 88.69 95 LEU A CA 1
ATOM 716 C C . LEU A 1 95 ? -16.499 11.812 -4.425 1.00 88.69 95 LEU A C 1
ATOM 718 O O . LEU A 1 95 ? -16.808 12.333 -5.492 1.00 88.69 95 LEU A O 1
ATOM 722 N N . SER A 1 96 ? -17.194 10.810 -3.883 1.00 87.81 96 SER A N 1
ATOM 723 C CA . SER A 1 96 ? -18.393 10.264 -4.511 1.00 87.81 96 SER A CA 1
ATOM 724 C C . SER A 1 96 ? -19.476 11.328 -4.686 1.00 87.81 96 SER A C 1
ATOM 726 O O . SER A 1 96 ? -20.005 11.487 -5.781 1.00 87.81 96 SER A O 1
ATOM 728 N N . LYS A 1 97 ? -19.751 12.134 -3.654 1.00 88.25 97 LYS A N 1
ATOM 729 C CA . LYS A 1 97 ? -20.748 13.217 -3.725 1.00 88.25 97 LYS A CA 1
ATOM 730 C C . LYS A 1 97 ? -20.385 14.299 -4.741 1.00 88.25 97 LYS A C 1
ATOM 732 O O . LYS A 1 97 ? -21.250 14.724 -5.499 1.00 88.25 97 LYS A O 1
ATOM 737 N N . VAL A 1 98 ? -19.128 14.742 -4.753 1.00 87.38 98 VAL A N 1
ATOM 738 C CA . VAL A 1 98 ? -18.669 15.815 -5.655 1.00 87.38 98 VAL A CA 1
ATOM 739 C C . VAL A 1 98 ? -18.593 15.334 -7.101 1.00 87.38 98 VAL A C 1
ATOM 741 O O . VAL A 1 98 ? -18.911 16.074 -8.027 1.00 87.38 98 VAL A O 1
ATOM 744 N N . PHE A 1 99 ? -18.218 14.076 -7.312 1.00 84.81 99 PHE A N 1
ATOM 745 C CA . PHE A 1 99 ? -18.097 13.502 -8.640 1.00 84.81 99 PHE A CA 1
ATOM 746 C C . PHE A 1 99 ? -19.213 12.489 -8.908 1.00 84.81 99 PHE A C 1
ATOM 748 O O . PHE A 1 99 ? -18.949 11.311 -9.116 1.00 84.81 99 PHE A O 1
ATOM 755 N N . GLY A 1 100 ? -20.468 12.946 -8.901 1.00 78.12 100 GLY A N 1
ATOM 756 C CA . GLY A 1 100 ? -21.580 12.255 -9.572 1.00 78.12 100 GLY A CA 1
ATOM 757 C C . GLY A 1 100 ? -21.973 10.872 -9.033 1.00 78.12 100 GLY A C 1
ATOM 758 O O . GLY A 1 100 ? -22.581 10.096 -9.760 1.00 78.12 100 GLY A O 1
ATOM 759 N N . GLY A 1 101 ? -21.638 10.542 -7.785 1.00 79.50 101 GLY A N 1
ATOM 760 C CA . GLY A 1 101 ? -21.983 9.267 -7.147 1.00 79.50 101 GLY A CA 1
ATOM 761 C C . GLY A 1 101 ? -21.025 8.115 -7.456 1.00 79.50 101 GLY A C 1
ATOM 762 O O . GLY A 1 101 ? -21.290 6.976 -7.076 1.00 79.50 101 GLY A O 1
ATOM 763 N N . HIS A 1 102 ? -19.894 8.375 -8.113 1.00 82.00 102 HIS A N 1
ATOM 764 C CA . HIS A 1 102 ? -18.923 7.326 -8.415 1.00 82.00 102 HIS A CA 1
ATOM 765 C C . HIS A 1 102 ? -18.204 6.840 -7.149 1.00 82.00 102 HIS A C 1
ATOM 767 O O . HIS A 1 102 ? -17.890 7.622 -6.251 1.00 82.00 102 HIS A O 1
ATOM 773 N N . ALA A 1 103 ? -17.920 5.540 -7.065 1.00 83.38 103 ALA A N 1
ATOM 774 C CA . ALA A 1 103 ? -17.165 4.979 -5.950 1.00 83.38 103 ALA A CA 1
ATOM 775 C C . ALA A 1 103 ? -15.667 5.268 -6.111 1.00 83.38 103 ALA A C 1
ATOM 777 O O . ALA A 1 103 ? -15.103 5.088 -7.193 1.00 83.38 103 ALA A O 1
ATOM 778 N N . PHE A 1 104 ? -15.016 5.679 -5.023 1.00 84.06 104 PHE A N 1
ATOM 779 C CA . PHE A 1 104 ? -13.578 5.931 -4.978 1.00 84.06 104 PHE A CA 1
ATOM 780 C C . PHE A 1 104 ? -12.894 4.999 -3.984 1.00 84.06 104 PHE A C 1
ATOM 782 O O . PHE A 1 104 ? -13.406 4.717 -2.903 1.00 84.06 104 PHE A O 1
ATOM 789 N N . ARG A 1 105 ? -11.685 4.562 -4.335 1.00 79.00 105 ARG A N 1
ATOM 790 C CA . ARG A 1 105 ? -10.800 3.770 -3.485 1.00 79.00 105 ARG A CA 1
ATOM 791 C C . ARG A 1 105 ? -9.471 4.484 -3.308 1.00 79.00 105 ARG A C 1
ATOM 793 O O . ARG A 1 105 ? -8.867 4.940 -4.278 1.00 79.00 105 ARG A O 1
ATOM 800 N N . GLN A 1 106 ? -8.973 4.522 -2.078 1.00 77.12 106 GLN A N 1
ATOM 801 C CA . GLN A 1 106 ? -7.647 5.057 -1.803 1.00 77.12 106 GLN A CA 1
ATOM 802 C C . GLN A 1 106 ? -6.566 4.162 -2.430 1.00 77.12 106 GLN A C 1
ATOM 804 O O . GLN A 1 106 ? -6.478 2.965 -2.147 1.00 77.12 106 GLN A O 1
ATOM 809 N N . PHE A 1 107 ? -5.744 4.747 -3.297 1.00 63.38 107 PHE A N 1
ATOM 810 C CA . PHE A 1 107 ? -4.632 4.088 -3.978 1.00 63.38 107 PHE A CA 1
ATOM 811 C C . PHE A 1 107 ? -3.312 4.271 -3.222 1.00 63.38 107 PHE A C 1
ATOM 813 O O . PHE A 1 107 ? -2.545 3.317 -3.072 1.00 63.38 107 PHE A O 1
ATOM 820 N N . SER A 1 108 ? -3.046 5.478 -2.708 1.00 59.72 108 SER A N 1
ATOM 821 C CA . SER A 1 108 ? -1.911 5.730 -1.817 1.00 59.72 108 SER A CA 1
ATOM 822 C C . SER A 1 108 ? -2.383 6.167 -0.436 1.00 59.72 108 SER A C 1
ATOM 824 O O . SER A 1 108 ? -3.026 7.200 -0.251 1.00 59.72 108 SER A O 1
ATOM 826 N N . TYR A 1 109 ? -2.013 5.358 0.546 1.00 54.88 109 TYR A N 1
ATOM 827 C CA . TYR A 1 109 ? -2.089 5.695 1.959 1.00 54.88 109 TYR A CA 1
ATOM 828 C C . TYR A 1 109 ? -0.963 6.677 2.285 1.00 54.88 109 TYR A C 1
ATOM 830 O O . TYR A 1 109 ? 0.108 6.594 1.671 1.00 54.88 109 TYR A O 1
ATOM 838 N N . GLY A 1 110 ? -1.191 7.576 3.242 1.00 55.97 110 GLY A N 1
ATOM 839 C CA . GLY A 1 110 ? -0.134 8.429 3.778 1.00 55.97 110 GLY A CA 1
ATOM 840 C C . GLY A 1 110 ? 0.971 7.630 4.492 1.00 55.97 110 GLY A C 1
ATOM 841 O O . GLY A 1 110 ? 1.116 6.417 4.283 1.00 55.97 110 GLY A O 1
ATOM 842 N N . PRO A 1 111 ? 1.806 8.281 5.319 1.00 61.59 111 PRO A N 1
ATOM 843 C CA . PRO A 1 111 ? 2.872 7.592 6.037 1.00 61.59 111 PRO A CA 1
ATOM 844 C C . PRO A 1 111 ? 2.293 6.488 6.936 1.00 61.59 111 PRO A C 1
ATOM 846 O O . PRO A 1 111 ? 1.661 6.767 7.939 1.00 61.59 111 PRO A O 1
ATOM 849 N N . SER A 1 112 ? 2.525 5.223 6.574 1.00 74.88 112 SER A N 1
ATOM 850 C CA . SER A 1 112 ? 2.050 4.056 7.330 1.00 74.88 112 SER A CA 1
ATOM 851 C C . SER A 1 112 ? 3.193 3.383 8.079 1.00 74.88 112 SER A C 1
ATOM 853 O O . SER A 1 112 ? 4.274 3.202 7.503 1.00 74.88 112 SER A O 1
ATOM 855 N N . THR A 1 113 ? 2.943 2.890 9.287 1.00 82.06 113 THR A N 1
ATOM 856 C CA . THR A 1 113 ? 3.921 2.099 10.040 1.00 82.06 113 THR A CA 1
ATOM 857 C C . THR A 1 113 ? 3.657 0.607 9.858 1.00 82.06 113 THR A C 1
ATOM 859 O O . THR A 1 113 ? 2.604 0.097 10.226 1.00 82.06 113 THR A O 1
ATOM 862 N N . GLY A 1 114 ? 4.626 -0.116 9.292 1.00 87.88 114 GLY A N 1
ATOM 863 C CA . GLY A 1 114 ? 4.583 -1.577 9.259 1.00 87.88 114 GLY A CA 1
ATOM 864 C C . GLY A 1 114 ? 4.908 -2.162 10.635 1.00 87.88 114 GLY A C 1
ATOM 865 O O . GLY A 1 114 ? 5.870 -1.736 11.281 1.00 87.88 114 GLY A O 1
ATOM 866 N N . ILE A 1 115 ? 4.146 -3.159 11.068 1.00 91.62 115 ILE A N 1
ATOM 867 C CA . ILE A 1 115 ? 4.349 -3.912 12.306 1.00 91.62 115 ILE A CA 1
ATOM 868 C C . ILE A 1 115 ? 4.375 -5.402 11.966 1.00 91.62 115 ILE A C 1
ATOM 870 O O . ILE A 1 115 ? 3.477 -5.925 11.317 1.00 91.62 115 ILE A O 1
ATOM 874 N N . VAL A 1 116 ? 5.423 -6.089 12.410 1.00 91.75 116 VAL A N 1
ATOM 875 C CA . VAL A 1 116 ? 5.542 -7.544 12.329 1.00 91.75 116 VAL A CA 1
ATOM 876 C C . VAL A 1 116 ? 4.946 -8.168 13.577 1.00 91.75 116 VAL A C 1
ATOM 878 O O . VAL A 1 116 ? 5.396 -7.893 14.691 1.00 91.75 116 VAL A O 1
ATOM 881 N N . CYS A 1 117 ? 3.988 -9.054 13.363 1.00 90.31 117 CYS A N 1
ATOM 882 C CA . CYS A 1 117 ? 3.349 -9.893 14.355 1.00 90.31 117 CYS A CA 1
ATOM 883 C C . CYS A 1 117 ? 4.041 -11.261 14.379 1.00 90.31 117 CYS A C 1
ATOM 885 O O . CYS A 1 117 ? 3.964 -12.040 13.424 1.00 90.31 117 CYS A O 1
ATOM 887 N N . TYR A 1 118 ? 4.721 -11.556 15.483 1.00 88.06 118 TYR A N 1
ATOM 888 C CA . TYR A 1 118 ? 5.262 -12.878 15.793 1.00 88.06 118 TYR A CA 1
ATOM 889 C C . TYR A 1 118 ? 4.263 -13.674 16.634 1.00 88.06 118 TYR A C 1
ATOM 891 O O . TYR A 1 118 ? 3.509 -13.090 17.409 1.00 88.06 118 TYR A O 1
ATOM 899 N N . GLY A 1 119 ? 4.302 -15.005 16.517 1.00 78.12 119 GLY A N 1
ATOM 900 C CA . GLY A 1 119 ? 3.369 -15.910 17.206 1.00 78.12 119 GLY A CA 1
ATOM 901 C C . GLY A 1 119 ? 2.174 -16.341 16.350 1.00 78.12 119 GLY A C 1
ATOM 902 O O . GLY A 1 119 ? 1.382 -17.171 16.786 1.00 78.12 119 GLY A O 1
ATOM 903 N N . ALA A 1 120 ? 2.100 -15.851 15.107 1.00 67.94 120 ALA A N 1
ATOM 904 C CA . ALA A 1 120 ? 0.995 -16.074 14.182 1.00 67.94 120 ALA A CA 1
ATOM 905 C C . ALA A 1 120 ? 0.668 -17.551 13.911 1.00 67.94 120 ALA A C 1
ATOM 907 O O . ALA A 1 120 ? -0.501 -17.869 13.778 1.00 67.94 120 ALA A O 1
ATOM 908 N N . ALA A 1 121 ? 1.646 -18.465 13.915 1.00 64.19 121 ALA A N 1
ATOM 909 C CA . ALA A 1 121 ? 1.399 -19.899 13.688 1.00 64.19 121 ALA A CA 1
ATOM 910 C C . ALA A 1 121 ? 0.364 -20.518 14.642 1.00 64.19 121 ALA A C 1
ATOM 912 O O . ALA A 1 121 ? -0.440 -21.334 14.216 1.00 64.19 121 ALA A O 1
ATOM 913 N N . ARG A 1 122 ? 0.393 -20.158 15.934 1.00 64.50 122 ARG A N 1
ATOM 914 C CA . ARG A 1 122 ? -0.467 -20.791 16.955 1.00 64.50 122 ARG A CA 1
ATOM 915 C C . ARG A 1 122 ? -1.860 -20.175 17.038 1.00 64.50 122 ARG A C 1
ATOM 917 O O . ARG A 1 122 ? -2.751 -20.800 17.593 1.00 64.50 122 ARG A O 1
ATOM 924 N N . GLY A 1 123 ? -2.020 -18.955 16.528 1.00 59.84 123 GLY A N 1
ATOM 925 C CA . GLY A 1 123 ? -3.289 -18.226 16.512 1.00 59.84 123 GLY A CA 1
ATOM 926 C C . GLY A 1 123 ? -3.854 -18.026 15.109 1.00 59.84 123 GLY A C 1
ATOM 927 O O . GLY A 1 123 ? -4.755 -17.212 14.949 1.00 59.84 123 GLY A O 1
ATOM 928 N N . SER A 1 124 ? -3.298 -18.701 14.095 1.00 66.00 124 SER A N 1
ATOM 929 C CA . SER A 1 124 ? -3.746 -18.556 12.711 1.00 66.00 124 SER A CA 1
ATOM 930 C C . SER A 1 124 ? -5.079 -19.269 12.488 1.00 66.00 124 SER A C 1
ATOM 932 O O . SER A 1 124 ? -5.250 -20.380 12.994 1.00 66.00 124 SER A O 1
ATOM 934 N N . PRO A 1 125 ? -6.004 -18.696 11.695 1.00 62.84 125 PRO A N 1
ATOM 935 C CA . PRO A 1 125 ? -7.148 -19.436 11.197 1.00 62.84 125 PRO A CA 1
ATOM 936 C C . PRO A 1 125 ? -6.675 -20.618 10.342 1.00 62.84 125 PRO A C 1
ATOM 938 O O . PRO A 1 125 ? -5.606 -20.569 9.725 1.00 62.84 125 PRO A O 1
ATOM 941 N N . ALA A 1 126 ? -7.481 -21.683 10.315 1.00 66.69 126 ALA A N 1
ATOM 942 C CA . ALA A 1 126 ? -7.131 -22.976 9.719 1.00 66.69 126 ALA A CA 1
ATOM 943 C C . ALA A 1 126 ? -6.751 -22.897 8.229 1.00 66.69 126 ALA A C 1
ATOM 945 O O . ALA A 1 126 ? -6.005 -23.732 7.728 1.00 66.69 126 ALA A O 1
ATOM 946 N N . ASN A 1 127 ? -7.250 -21.885 7.521 1.00 68.06 127 ASN A N 1
ATOM 947 C CA . ASN A 1 127 ? -6.977 -21.648 6.106 1.00 68.06 127 ASN A CA 1
ATOM 948 C C . ASN A 1 127 ? -5.754 -20.749 5.848 1.00 68.06 127 ASN A C 1
ATOM 950 O O . ASN A 1 127 ? -5.415 -20.524 4.689 1.00 68.06 127 ASN A O 1
ATOM 954 N N . HIS A 1 128 ? -5.121 -20.203 6.895 1.00 72.38 128 HIS A N 1
ATOM 955 C CA . HIS A 1 128 ? -3.995 -19.267 6.808 1.00 72.38 128 HIS A CA 1
ATOM 956 C C . HIS A 1 128 ? -4.225 -18.099 5.825 1.00 72.38 128 HIS A C 1
ATOM 958 O O . HIS A 1 128 ? -3.275 -17.535 5.274 1.00 72.38 128 HIS A O 1
ATOM 964 N N . SER A 1 129 ? -5.481 -17.697 5.604 1.00 83.06 129 SER A N 1
ATOM 965 C CA . SER A 1 129 ? -5.799 -16.573 4.724 1.00 83.06 129 SER A CA 1
ATOM 966 C C . SER A 1 129 ? -5.236 -15.276 5.302 1.00 83.06 129 SER A C 1
ATOM 968 O O . SER A 1 129 ? -5.305 -15.025 6.507 1.00 83.06 129 SER A O 1
ATOM 970 N N . SER A 1 130 ? -4.680 -14.423 4.436 1.00 83.94 130 SER A N 1
ATOM 971 C CA . SER A 1 130 ? -4.197 -13.103 4.866 1.00 83.94 130 SER A CA 1
ATOM 972 C C . SER A 1 130 ? -5.341 -12.207 5.343 1.00 83.94 130 SER A C 1
ATOM 974 O O . SER A 1 130 ? -5.130 -11.390 6.234 1.00 83.94 130 SER A O 1
ATOM 976 N N . GLU A 1 131 ? -6.539 -12.367 4.774 1.00 85.44 131 GLU A N 1
ATOM 977 C CA . GLU A 1 131 ? -7.726 -11.599 5.161 1.00 85.44 131 GLU A CA 1
ATOM 978 C C . GLU A 1 131 ? -8.215 -12.012 6.549 1.00 85.44 131 GLU A C 1
ATOM 980 O O . GLU A 1 131 ? -8.381 -11.154 7.412 1.00 85.44 131 GLU A O 1
ATOM 985 N N . ASP A 1 132 ? -8.326 -13.316 6.809 1.00 86.31 132 ASP A N 1
ATOM 986 C CA . ASP A 1 132 ? -8.783 -13.819 8.108 1.00 86.31 132 ASP A CA 1
ATOM 987 C C . ASP A 1 132 ? -7.767 -13.538 9.218 1.00 86.31 132 ASP A C 1
ATOM 989 O O . ASP A 1 132 ? -8.141 -13.155 10.325 1.00 86.31 132 ASP A O 1
ATOM 993 N N . MET A 1 133 ? -6.466 -13.643 8.920 1.00 87.62 133 MET A N 1
ATOM 994 C CA . MET A 1 133 ? -5.420 -13.216 9.853 1.00 87.62 133 MET A CA 1
ATOM 995 C C . MET A 1 133 ? -5.490 -11.733 10.169 1.00 87.62 133 MET A C 1
ATOM 997 O O . MET A 1 133 ? -5.320 -11.337 11.323 1.00 87.62 133 MET A O 1
ATOM 1001 N N . LEU A 1 134 ? -5.716 -10.901 9.152 1.00 89.44 134 LEU A N 1
ATOM 1002 C CA . LEU A 1 134 ? -5.872 -9.473 9.360 1.00 89.44 134 LEU A CA 1
ATOM 1003 C C . LEU A 1 134 ? -7.128 -9.181 10.183 1.00 89.44 134 LEU A C 1
ATOM 1005 O O . LEU A 1 134 ? -7.057 -8.339 11.072 1.00 89.44 134 LEU A O 1
ATOM 1009 N N . GLY A 1 135 ? -8.235 -9.885 9.941 1.00 88.06 135 GLY A N 1
ATOM 1010 C CA . GLY A 1 135 ? -9.461 -9.779 10.733 1.00 88.06 135 GLY A CA 1
ATOM 1011 C C . GLY A 1 135 ? -9.236 -10.146 12.200 1.00 88.06 135 GLY A C 1
ATOM 1012 O O . GLY A 1 135 ? -9.569 -9.359 13.086 1.00 88.06 135 GLY A O 1
ATOM 1013 N N . LEU A 1 136 ? -8.582 -11.281 12.462 1.00 89.44 136 LEU A N 1
ATOM 1014 C CA . LEU A 1 136 ? -8.239 -11.738 13.812 1.00 89.44 136 LEU A CA 1
ATOM 1015 C C . LEU A 1 136 ? -7.327 -10.743 14.543 1.00 89.44 136 LEU A C 1
ATOM 1017 O O . LEU A 1 136 ? -7.588 -10.393 15.693 1.00 89.44 136 LEU A O 1
ATOM 1021 N N . LEU A 1 137 ? -6.273 -10.262 13.878 1.00 89.75 137 LEU A N 1
ATOM 1022 C CA . LEU A 1 137 ? -5.360 -9.278 14.459 1.00 89.75 137 LEU A CA 1
ATOM 1023 C C . LEU A 1 137 ? -6.047 -7.929 14.677 1.00 89.75 137 LEU A C 1
ATOM 1025 O O . LEU A 1 137 ? -5.848 -7.321 15.721 1.00 89.75 137 LEU A O 1
ATOM 1029 N N . SER A 1 138 ? -6.863 -7.463 13.732 1.00 89.69 138 SER A N 1
ATOM 1030 C CA . SER A 1 138 ? -7.547 -6.172 13.857 1.00 89.69 138 SER A CA 1
ATOM 1031 C C . SER A 1 138 ? -8.566 -6.206 14.992 1.00 89.69 138 SER A C 1
ATOM 1033 O O . SER A 1 138 ? -8.530 -5.341 15.860 1.00 89.69 138 SER A O 1
ATOM 1035 N N . GLY A 1 139 ? -9.397 -7.252 15.062 1.00 87.69 139 GLY A N 1
ATOM 1036 C CA . GLY A 1 139 ? -10.352 -7.432 16.156 1.00 87.69 139 GLY A CA 1
ATOM 1037 C C . GLY A 1 139 ? -9.667 -7.623 17.512 1.00 87.69 139 GLY A C 1
ATOM 1038 O O . GLY A 1 139 ? -10.031 -6.971 18.486 1.00 87.69 139 GLY A O 1
ATOM 1039 N N . GLY A 1 140 ? -8.624 -8.457 17.571 1.00 87.12 140 GLY A N 1
ATOM 1040 C CA . GLY A 1 140 ? -7.884 -8.733 18.805 1.00 87.12 140 GLY A CA 1
ATOM 1041 C C . GLY A 1 140 ? -7.076 -7.548 19.341 1.00 87.12 140 GLY A C 1
ATOM 1042 O O . GLY A 1 140 ? -6.857 -7.457 20.544 1.00 87.12 140 GLY A O 1
ATOM 1043 N N . LEU A 1 141 ? -6.645 -6.638 18.465 1.00 88.69 141 LEU A N 1
ATOM 1044 C CA . LEU A 1 141 ? -5.917 -5.418 18.831 1.00 88.69 141 LEU A CA 1
ATOM 1045 C C . LEU A 1 141 ? -6.835 -4.190 18.979 1.00 88.69 141 LEU A C 1
ATOM 1047 O O . LEU A 1 141 ? -6.335 -3.099 19.258 1.00 88.69 141 LEU A O 1
ATOM 1051 N N . GLY A 1 142 ? -8.151 -4.346 18.784 1.00 84.88 142 GLY A N 1
ATOM 1052 C CA . GLY A 1 142 ? -9.120 -3.248 18.851 1.00 84.88 142 GLY A CA 1
ATOM 1053 C C . GLY A 1 142 ? -8.917 -2.187 17.764 1.00 84.88 142 GLY A C 1
ATOM 1054 O O . GLY A 1 142 ? -9.096 -1.000 18.025 1.00 84.88 142 GLY A O 1
ATOM 1055 N N . LEU A 1 143 ? -8.485 -2.600 16.572 1.00 83.56 143 LEU A N 1
ATOM 1056 C CA . LEU A 1 143 ? -8.236 -1.723 15.430 1.00 83.56 143 LEU A CA 1
ATOM 1057 C C . LEU A 1 143 ? -9.492 -1.570 14.579 1.00 83.56 143 LEU A C 1
ATOM 1059 O O . LEU A 1 143 ? -10.165 -2.552 14.255 1.00 83.56 143 LEU A O 1
ATOM 1063 N N . SER A 1 144 ? -9.777 -0.337 14.171 1.00 74.88 144 SER A N 1
ATOM 1064 C CA . SER A 1 144 ? -10.826 -0.058 13.197 1.00 74.88 144 SER A CA 1
ATOM 1065 C C . SER A 1 144 ? -10.384 -0.470 11.782 1.00 74.88 144 SER A C 1
ATOM 1067 O O . SER A 1 144 ? -9.183 -0.516 11.495 1.00 74.88 144 SER A O 1
ATOM 1069 N N . PRO A 1 145 ? -11.320 -0.723 10.847 1.00 71.31 145 PRO A N 1
ATOM 1070 C CA . PRO A 1 145 ? -10.977 -1.008 9.451 1.00 71.31 145 PRO A CA 1
ATOM 1071 C C . PRO A 1 145 ? -10.129 0.087 8.782 1.00 71.31 145 PRO A C 1
ATOM 1073 O O . PRO A 1 145 ? -9.361 -0.210 7.872 1.00 71.31 145 PRO A O 1
ATOM 1076 N N . SER A 1 146 ? -10.244 1.336 9.244 1.00 67.31 146 SER A N 1
ATOM 1077 C CA . SER A 1 146 ? -9.449 2.487 8.796 1.00 67.31 146 SER A CA 1
ATOM 1078 C C . SER A 1 146 ? -8.033 2.536 9.378 1.00 67.31 146 SER A C 1
ATOM 1080 O O . SER A 1 146 ? -7.155 3.174 8.796 1.00 67.31 146 SER A O 1
ATOM 1082 N N . ASP A 1 147 ? -7.778 1.856 10.501 1.00 74.50 147 ASP A N 1
ATOM 1083 C CA . ASP A 1 147 ? -6.449 1.820 11.125 1.00 74.50 147 ASP A CA 1
ATOM 1084 C C . ASP A 1 147 ? -5.478 0.911 10.371 1.00 74.50 147 ASP A C 1
ATOM 1086 O O . ASP A 1 147 ? -4.264 1.012 10.547 1.00 74.50 147 ASP A O 1
ATOM 1090 N N . VAL A 1 148 ? -5.993 0.003 9.542 1.00 81.44 148 VAL A N 1
ATOM 1091 C CA . VAL A 1 148 ? -5.213 -1.026 8.857 1.00 81.44 148 VAL A CA 1
ATOM 1092 C C . VAL A 1 148 ? -5.236 -0.837 7.347 1.00 81.44 148 VAL A C 1
ATOM 1094 O O . VAL A 1 148 ? -6.203 -0.366 6.763 1.00 81.44 148 VAL A O 1
ATOM 1097 N N . ILE A 1 149 ? -4.153 -1.248 6.686 1.00 78.31 149 ILE A N 1
ATOM 1098 C CA . ILE A 1 149 ? -4.038 -1.232 5.225 1.00 78.31 149 ILE A CA 1
ATOM 1099 C C . ILE A 1 149 ? -4.028 -2.675 4.702 1.00 78.31 149 ILE A C 1
ATOM 1101 O O . ILE A 1 149 ? -2.945 -3.261 4.572 1.00 78.31 149 ILE A O 1
ATOM 1105 N N . PRO A 1 150 ? -5.190 -3.256 4.335 1.00 79.94 150 PRO A N 1
ATOM 1106 C CA . PRO A 1 150 ? -5.272 -4.651 3.902 1.00 79.94 150 PRO A CA 1
ATOM 1107 C C . PRO A 1 150 ? -4.353 -4.973 2.726 1.00 79.94 150 PRO A C 1
ATOM 1109 O O . PRO A 1 150 ? -3.643 -5.969 2.745 1.00 79.94 150 PRO A O 1
ATOM 1112 N N . ALA A 1 151 ? -4.266 -4.067 1.748 1.00 75.00 151 ALA A N 1
ATOM 1113 C CA . ALA A 1 151 ? -3.461 -4.257 0.541 1.00 75.00 151 ALA A CA 1
ATOM 1114 C C . ALA A 1 151 ? -1.946 -4.387 0.798 1.00 75.00 151 ALA A C 1
ATOM 1116 O O . ALA A 1 151 ? -1.211 -4.843 -0.077 1.00 75.00 151 ALA A O 1
ATOM 1117 N N . LYS A 1 152 ? -1.454 -3.947 1.964 1.00 77.31 152 LYS A N 1
ATOM 1118 C CA . LYS A 1 152 ? -0.036 -4.055 2.342 1.00 77.31 152 LYS A CA 1
ATOM 1119 C C . LYS A 1 152 ? 0.215 -5.152 3.380 1.00 77.31 152 LYS A C 1
ATOM 1121 O O . LYS A 1 152 ? 1.3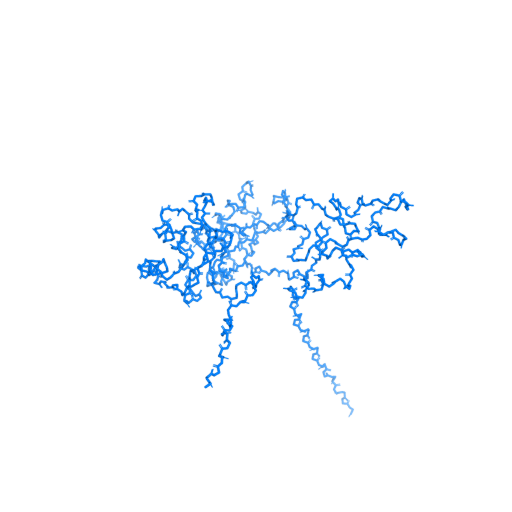72 -5.565 3.536 1.00 77.31 152 LYS A O 1
ATOM 1126 N N . SER A 1 153 ? -0.833 -5.607 4.065 1.00 84.94 153 SER A N 1
ATOM 1127 C CA . SER A 1 153 ? -0.772 -6.675 5.057 1.00 84.94 153 SER A CA 1
ATOM 1128 C C . SER A 1 153 ? -0.583 -8.031 4.384 1.00 84.94 153 SER A C 1
ATOM 1130 O O . SER A 1 153 ? -1.209 -8.316 3.366 1.00 84.94 153 SER A O 1
ATOM 1132 N N . ARG A 1 154 ? 0.335 -8.849 4.903 1.00 87.12 154 ARG A N 1
ATOM 1133 C CA . ARG A 1 154 ? 0.711 -10.126 4.276 1.00 87.12 154 ARG A CA 1
ATOM 1134 C C . ARG A 1 154 ? 1.534 -11.007 5.199 1.00 87.12 154 ARG A C 1
ATOM 1136 O O . ARG A 1 154 ? 2.225 -10.519 6.094 1.00 87.12 154 ARG A O 1
ATOM 1143 N N . TRP A 1 155 ? 1.583 -12.290 4.877 1.00 87.00 155 TRP A N 1
ATOM 1144 C CA . TRP A 1 155 ? 2.571 -13.198 5.440 1.00 87.00 155 TRP A CA 1
ATOM 1145 C C . TRP A 1 155 ? 4.000 -12.834 5.009 1.00 87.00 155 TRP A C 1
ATOM 1147 O O . TRP A 1 155 ? 4.257 -12.460 3.864 1.00 87.00 155 TRP A O 1
ATOM 1157 N N . LEU A 1 156 ? 4.948 -12.952 5.941 1.00 85.19 156 LEU A N 1
ATOM 1158 C CA . LEU A 1 156 ? 6.390 -12.825 5.702 1.00 85.19 156 LEU A CA 1
ATOM 1159 C C . LEU A 1 156 ? 7.045 -14.205 5.562 1.00 85.19 156 LEU A C 1
ATOM 1161 O O . LEU A 1 156 ? 8.089 -14.482 6.151 1.00 85.19 156 LEU A O 1
ATOM 1165 N N . VAL A 1 157 ? 6.404 -15.072 4.787 1.00 80.44 157 VAL A N 1
ATOM 1166 C CA . VAL A 1 157 ? 6.887 -16.401 4.402 1.00 80.44 157 VAL A CA 1
ATOM 1167 C C . VAL A 1 157 ? 6.720 -16.573 2.893 1.00 80.44 157 VAL A C 1
ATOM 1169 O O . VAL A 1 157 ? 6.090 -15.738 2.237 1.00 80.44 157 VAL A O 1
ATOM 1172 N N . ALA A 1 158 ? 7.339 -17.605 2.322 1.00 69.88 158 ALA A N 1
ATOM 1173 C CA . ALA A 1 158 ? 7.091 -17.943 0.929 1.00 69.88 158 ALA A CA 1
ATOM 1174 C C . ALA A 1 158 ? 5.625 -18.364 0.748 1.00 69.88 158 ALA A C 1
ATOM 1176 O O . ALA A 1 158 ? 5.001 -18.910 1.656 1.00 69.88 158 ALA A O 1
ATOM 1177 N N . LYS A 1 159 ? 5.079 -18.062 -0.431 1.00 66.25 159 LYS A N 1
ATOM 1178 C CA . LYS A 1 159 ? 3.699 -18.400 -0.776 1.00 66.25 159 LYS A CA 1
ATOM 1179 C C . LYS A 1 159 ? 3.527 -19.923 -0.740 1.00 66.25 159 LYS A C 1
ATOM 1181 O O . LYS A 1 159 ? 4.328 -20.606 -1.373 1.00 66.25 159 LYS A O 1
ATOM 1186 N N . ASN A 1 160 ? 2.471 -20.404 -0.087 1.00 68.94 160 ASN A N 1
ATOM 1187 C CA . ASN A 1 160 ? 2.150 -21.815 0.193 1.00 68.94 160 ASN A CA 1
ATOM 1188 C C . ASN A 1 160 ? 2.927 -22.458 1.358 1.00 68.94 160 ASN A C 1
ATOM 1190 O O . ASN A 1 160 ? 2.644 -23.605 1.701 1.00 68.94 160 ASN A O 1
ATOM 1194 N N . ASP A 1 161 ? 3.857 -21.735 1.991 1.00 72.38 161 ASP A N 1
ATOM 1195 C CA . ASP A 1 161 ? 4.595 -22.211 3.169 1.00 72.38 161 ASP A CA 1
ATOM 1196 C C . ASP A 1 161 ? 4.045 -21.615 4.480 1.00 72.38 161 ASP A C 1
ATOM 1198 O O . ASP A 1 161 ? 4.663 -21.728 5.539 1.00 72.38 161 ASP A O 1
ATOM 1202 N N . GLU A 1 162 ? 2.887 -20.948 4.448 1.00 71.88 162 GLU A N 1
ATOM 1203 C CA . GLU A 1 162 ? 2.315 -20.238 5.600 1.00 71.88 162 GLU A CA 1
ATOM 1204 C C . GLU A 1 162 ? 2.031 -21.175 6.783 1.00 71.88 162 GLU A C 1
ATOM 1206 O O . GLU A 1 162 ? 2.263 -20.800 7.935 1.00 71.88 162 GLU A O 1
ATOM 1211 N N . ALA A 1 163 ? 1.568 -22.393 6.488 1.00 67.25 163 ALA A N 1
ATOM 1212 C CA . ALA A 1 163 ? 1.227 -23.415 7.475 1.00 67.25 163 ALA A CA 1
ATOM 1213 C C . ALA A 1 163 ? 2.435 -24.255 7.927 1.00 67.25 163 ALA A C 1
ATOM 1215 O O . ALA A 1 163 ? 2.448 -24.780 9.039 1.00 67.25 163 ALA A O 1
ATOM 1216 N N . THR A 1 164 ? 3.453 -24.393 7.073 1.00 70.69 164 THR A N 1
ATOM 1217 C CA . THR A 1 164 ? 4.607 -25.283 7.293 1.00 70.69 164 THR A CA 1
ATOM 1218 C C . THR A 1 164 ? 5.831 -24.549 7.831 1.00 70.69 164 THR A C 1
ATOM 1220 O O . THR A 1 164 ? 6.743 -25.178 8.373 1.00 70.69 164 THR A O 1
ATOM 1223 N N . ALA A 1 165 ? 5.870 -23.218 7.718 1.00 71.12 165 ALA A N 1
ATOM 1224 C CA . ALA A 1 165 ? 6.969 -22.425 8.236 1.00 71.12 165 ALA A CA 1
ATOM 1225 C C . ALA A 1 165 ? 7.110 -22.615 9.760 1.00 71.12 165 ALA A C 1
ATOM 1227 O O . ALA A 1 165 ? 6.128 -22.546 10.497 1.00 71.12 165 ALA A O 1
ATOM 1228 N N . PRO A 1 166 ? 8.337 -22.767 10.289 1.00 69.62 166 PRO A N 1
ATOM 1229 C CA . PRO A 1 166 ? 8.545 -23.012 11.718 1.00 69.62 166 PRO A CA 1
ATOM 1230 C C . PRO A 1 166 ? 8.190 -21.801 12.595 1.00 69.62 166 PRO A C 1
ATOM 1232 O O . PRO A 1 166 ? 7.893 -21.945 13.781 1.00 69.62 166 PRO A O 1
ATOM 1235 N N . LYS A 1 167 ? 8.264 -20.585 12.037 1.00 75.56 167 LYS A N 1
ATOM 1236 C CA . LYS A 1 167 ? 7.961 -19.316 12.719 1.00 75.56 167 LYS A CA 1
ATOM 1237 C C . LYS A 1 167 ? 7.346 -18.320 11.725 1.00 75.56 167 LYS A C 1
ATOM 1239 O O . LYS A 1 167 ? 8.010 -17.340 11.375 1.00 75.56 167 LYS A O 1
ATOM 1244 N N . PRO A 1 168 ? 6.116 -18.554 11.235 1.00 81.69 168 PRO A N 1
ATOM 1245 C CA . PRO A 1 168 ? 5.483 -17.627 10.321 1.00 81.69 168 PRO A CA 1
ATOM 1246 C C . PRO A 1 168 ? 5.222 -16.325 11.072 1.00 81.69 168 PRO A C 1
ATOM 1248 O O . PRO A 1 168 ? 4.817 -16.306 12.241 1.00 81.69 168 PRO A O 1
ATOM 1251 N N . SER A 1 169 ? 5.514 -15.225 10.397 1.00 87.44 169 SER A N 1
ATOM 1252 C CA . SER A 1 169 ? 5.246 -13.887 10.899 1.00 87.44 169 SER A CA 1
ATOM 1253 C C . SER A 1 169 ? 4.342 -13.173 9.915 1.00 87.44 169 SER A C 1
ATOM 1255 O O . SER A 1 169 ? 4.428 -13.387 8.704 1.00 87.44 169 SER A O 1
ATOM 1257 N N . PHE A 1 170 ? 3.445 -12.357 10.448 1.00 90.25 170 PHE A N 1
ATOM 1258 C CA . PHE A 1 170 ? 2.492 -11.602 9.653 1.00 90.25 170 PHE A CA 1
ATOM 1259 C C . PHE A 1 170 ? 2.844 -10.124 9.734 1.00 90.25 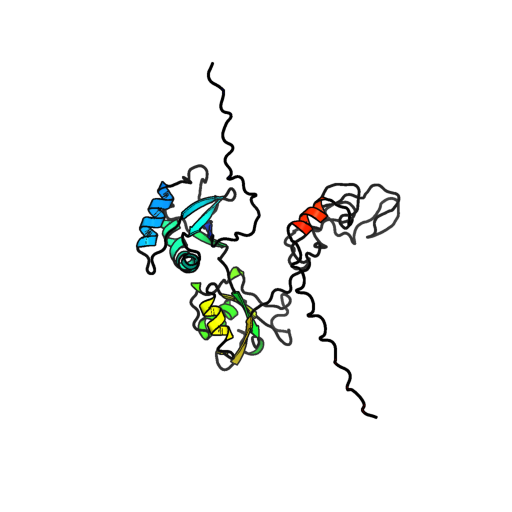170 PHE A C 1
ATOM 1261 O O . PHE A 1 170 ? 3.201 -9.625 10.797 1.00 90.25 170 PHE A O 1
ATOM 1268 N N . LEU A 1 171 ? 2.794 -9.425 8.613 1.00 90.62 171 LEU A N 1
ATOM 1269 C CA . LEU A 1 171 ? 3.001 -7.989 8.549 1.00 90.62 171 LEU A CA 1
ATOM 1270 C C . LEU A 1 171 ? 1.641 -7.312 8.466 1.00 90.62 171 LEU A C 1
ATOM 1272 O O . LEU A 1 171 ? 0.891 -7.581 7.532 1.00 90.62 171 LEU A O 1
ATOM 1276 N N . ILE A 1 172 ? 1.369 -6.403 9.398 1.00 91.19 172 ILE A N 1
ATOM 1277 C CA . ILE A 1 172 ? 0.249 -5.463 9.332 1.00 91.19 172 ILE A CA 1
ATOM 1278 C C . ILE A 1 172 ? 0.785 -4.059 9.076 1.00 91.19 172 ILE A C 1
ATOM 1280 O O . ILE A 1 172 ? 1.847 -3.685 9.574 1.00 91.19 172 ILE A O 1
ATOM 1284 N N . HIS A 1 173 ? 0.069 -3.271 8.284 1.00 86.50 173 HIS A N 1
ATOM 1285 C CA . HIS A 1 173 ? 0.393 -1.863 8.077 1.00 86.50 173 HIS A CA 1
ATOM 1286 C C . HIS A 1 173 ? -0.660 -0.992 8.747 1.00 86.50 173 HIS A C 1
ATOM 1288 O O . HIS A 1 173 ? -1.828 -1.081 8.379 1.00 86.50 173 HIS A O 1
ATOM 1294 N N . ILE A 1 174 ? -0.220 -0.157 9.690 1.00 83.81 174 ILE A N 1
ATOM 1295 C CA . ILE A 1 174 ? -1.072 0.769 10.436 1.00 83.81 174 ILE A CA 1
ATOM 1296 C C . ILE A 1 174 ? -1.001 2.161 9.806 1.00 83.81 174 ILE A C 1
ATOM 1298 O O . ILE A 1 174 ? 0.095 2.625 9.468 1.00 83.81 174 ILE A O 1
ATOM 1302 N N . THR A 1 175 ? -2.153 2.803 9.624 1.00 74.62 175 THR A N 1
ATOM 1303 C CA . THR A 1 175 ? -2.283 4.160 9.065 1.00 74.62 175 THR A CA 1
ATOM 1304 C C . THR A 1 175 ? -1.834 5.224 10.068 1.00 74.62 175 THR A C 1
ATOM 1306 O O . THR A 1 175 ? -0.987 6.043 9.726 1.00 74.62 175 THR A O 1
ATOM 1309 N N . SER A 1 176 ? -2.285 5.136 11.323 1.00 71.44 176 SER A N 1
ATOM 1310 C CA . SER A 1 176 ? -1.918 6.074 12.392 1.00 71.44 176 SER A CA 1
ATOM 1311 C C . SER A 1 176 ? -0.589 5.725 13.080 1.00 71.44 176 SER A C 1
ATOM 1313 O O . SER A 1 176 ? -0.349 4.595 13.524 1.00 71.44 176 SER A O 1
ATOM 1315 N N . THR A 1 177 ? 0.288 6.723 13.224 1.00 72.62 177 THR A N 1
ATOM 1316 C CA . THR A 1 177 ? 1.566 6.560 13.944 1.00 72.62 177 THR A CA 1
ATOM 1317 C C . THR A 1 177 ? 1.351 6.379 15.446 1.00 72.62 177 THR A C 1
ATOM 1319 O O . THR A 1 177 ? 2.008 5.531 16.046 1.00 72.62 177 THR A O 1
ATOM 1322 N N . GLU A 1 178 ? 0.398 7.100 16.037 1.00 74.50 178 GLU A N 1
ATOM 1323 C CA . GLU A 1 178 ? 0.067 7.001 17.463 1.00 74.50 178 GLU A CA 1
ATOM 1324 C C . GLU A 1 178 ? -0.421 5.591 17.816 1.00 74.50 178 GLU A C 1
ATOM 1326 O O . GLU A 1 178 ? 0.104 4.947 18.727 1.00 74.50 178 GLU A O 1
ATOM 1331 N N . THR A 1 179 ? -1.365 5.063 17.032 1.00 79.31 179 THR A N 1
ATOM 1332 C CA . THR A 1 179 ? -1.870 3.697 17.206 1.00 79.31 179 THR A CA 1
ATOM 1333 C C . THR A 1 179 ? -0.740 2.676 17.071 1.00 79.31 179 THR A C 1
ATOM 1335 O O . THR A 1 179 ? -0.630 1.759 17.887 1.00 79.31 179 THR A O 1
ATOM 1338 N N . ALA A 1 180 ? 0.155 2.848 16.092 1.00 84.06 180 ALA A N 1
ATOM 1339 C CA . ALA A 1 180 ? 1.303 1.965 15.923 1.00 84.06 180 ALA A CA 1
ATOM 1340 C C . ALA A 1 180 ? 2.259 1.996 17.131 1.00 84.06 180 ALA A C 1
ATOM 1342 O O . ALA A 1 180 ? 2.717 0.945 17.580 1.00 84.06 180 ALA A O 1
ATOM 1343 N N . GLU A 1 181 ? 2.559 3.174 17.676 1.00 85.12 181 GLU A N 1
ATOM 1344 C CA . GLU A 1 181 ? 3.430 3.329 18.846 1.00 85.12 181 GLU A CA 1
ATOM 1345 C C . GLU A 1 181 ? 2.796 2.765 20.118 1.00 85.12 181 GLU A C 1
ATOM 1347 O O . GLU A 1 181 ? 3.467 2.049 20.871 1.00 85.12 181 GLU A O 1
ATOM 1352 N N . ARG A 1 182 ? 1.490 2.981 20.312 1.00 86.94 182 ARG A N 1
ATOM 1353 C CA . ARG A 1 182 ? 0.719 2.381 21.407 1.00 86.94 182 ARG A CA 1
ATOM 1354 C C . ARG A 1 182 ? 0.812 0.859 21.370 1.00 86.94 182 ARG A C 1
ATOM 1356 O O . ARG A 1 182 ? 1.148 0.241 22.381 1.00 86.94 182 ARG A O 1
ATOM 1363 N N . LEU A 1 183 ? 0.590 0.253 20.202 1.00 90.00 183 LEU A N 1
ATOM 1364 C CA . LEU A 1 183 ? 0.683 -1.199 20.015 1.00 90.00 183 LEU A CA 1
ATOM 1365 C C . LEU A 1 183 ? 2.091 -1.738 20.288 1.00 90.00 183 LEU A C 1
ATOM 1367 O O . LEU A 1 183 ? 2.248 -2.793 20.903 1.00 90.00 183 LEU A O 1
ATOM 1371 N N . LEU A 1 184 ? 3.125 -1.026 19.836 1.00 90.44 184 LEU A N 1
ATOM 1372 C CA . LEU A 1 184 ? 4.518 -1.431 20.034 1.00 90.44 184 LEU A CA 1
ATOM 1373 C C . LEU A 1 184 ? 4.959 -1.330 21.500 1.00 90.44 184 LEU A C 1
ATOM 1375 O O . LEU A 1 184 ? 5.774 -2.143 21.935 1.00 90.44 184 LEU A O 1
ATOM 1379 N N . THR A 1 185 ? 4.418 -0.363 22.243 1.00 89.56 185 THR A N 1
ATOM 1380 C CA . THR A 1 185 ? 4.731 -0.133 23.662 1.00 89.56 185 THR A CA 1
ATOM 1381 C C . THR A 1 185 ? 4.023 -1.136 24.573 1.00 89.56 185 THR A C 1
ATOM 1383 O O . THR A 1 185 ? 4.621 -1.646 25.513 1.00 89.56 185 THR A O 1
ATOM 1386 N N . SER A 1 186 ? 2.776 -1.491 24.258 1.00 87.56 186 SER A N 1
ATOM 1387 C CA . SER A 1 186 ? 1.934 -2.430 25.026 1.00 87.56 186 SER A CA 1
ATOM 1388 C C . SER A 1 186 ? 2.224 -3.917 24.751 1.00 87.56 186 SER A C 1
ATOM 1390 O O . SER A 1 186 ? 1.370 -4.779 24.914 1.00 87.56 186 SER A O 1
ATOM 1392 N N . ASN A 1 187 ? 3.436 -4.245 24.310 1.00 87.88 187 ASN A N 1
ATOM 1393 C CA . ASN A 1 187 ? 3.834 -5.608 23.961 1.00 87.88 187 ASN A CA 1
ATOM 1394 C C . ASN A 1 187 ? 4.147 -6.432 25.230 1.00 87.88 187 ASN A C 1
ATOM 1396 O O . ASN A 1 187 ? 4.913 -5.952 26.068 1.00 87.88 187 ASN A O 1
ATOM 1400 N N . PRO A 1 188 ? 3.666 -7.686 25.374 1.00 89.81 188 PRO A N 1
ATOM 1401 C CA . PRO A 1 188 ? 2.928 -8.529 24.419 1.00 89.81 188 PRO A CA 1
ATOM 1402 C C . PRO A 1 188 ? 1.410 -8.359 24.429 1.00 89.81 188 PRO A C 1
ATOM 1404 O O . PRO A 1 188 ? 0.812 -8.009 25.437 1.00 89.81 188 PRO A O 1
ATOM 1407 N N . HIS A 1 189 ? 0.797 -8.741 23.310 1.00 90.31 189 HIS A N 1
ATOM 1408 C CA . HIS A 1 189 ? -0.654 -8.791 23.144 1.00 90.31 189 HIS A CA 1
ATOM 1409 C C . HIS A 1 189 ? -1.143 -10.233 23.248 1.00 90.31 189 HIS A C 1
ATOM 1411 O O . HIS A 1 189 ? -0.474 -11.147 22.765 1.00 90.31 189 HIS A O 1
ATOM 1417 N N . PHE A 1 190 ? -2.306 -10.447 23.858 1.00 89.19 190 PHE A N 1
ATOM 1418 C CA . PHE A 1 190 ? -2.939 -11.763 23.947 1.00 89.19 190 PHE A CA 1
ATOM 1419 C C . PHE A 1 190 ? -4.254 -11.740 23.178 1.00 89.19 190 PHE A C 1
ATOM 1421 O O . PHE A 1 190 ? -5.166 -11.002 23.531 1.00 89.19 190 PHE A O 1
ATOM 1428 N N . ILE A 1 191 ? -4.341 -12.546 22.123 1.00 87.06 191 ILE A N 1
ATOM 1429 C CA . ILE A 1 191 ? -5.499 -12.608 21.226 1.00 87.06 191 ILE A CA 1
ATOM 1430 C C . ILE A 1 191 ? -5.982 -14.054 21.223 1.00 87.06 191 ILE A C 1
ATOM 1432 O O . ILE A 1 191 ? -5.217 -14.951 20.877 1.00 87.06 191 ILE A O 1
ATOM 1436 N N . VAL A 1 192 ? -7.224 -14.286 21.660 1.00 85.25 192 VAL A N 1
ATOM 1437 C CA . VAL A 1 192 ? -7.828 -15.632 21.769 1.00 85.25 192 VAL A CA 1
ATOM 1438 C C . VAL A 1 192 ? -6.913 -16.608 22.540 1.00 85.25 192 VAL A C 1
ATOM 1440 O O . VAL A 1 192 ? -6.655 -17.732 22.126 1.00 85.25 192 VAL A O 1
ATOM 1443 N N . GLY A 1 193 ? -6.331 -16.143 23.653 1.00 82.50 193 GLY A N 1
ATOM 1444 C CA . GLY A 1 193 ? -5.420 -16.942 24.488 1.00 82.50 193 GLY A CA 1
ATOM 1445 C C . GLY A 1 193 ? -4.019 -17.176 23.903 1.00 82.50 193 GLY A C 1
ATOM 1446 O O . GLY A 1 193 ? -3.176 -17.784 24.561 1.00 82.50 193 GLY A O 1
ATOM 1447 N N . VAL A 1 194 ? -3.723 -16.665 22.704 1.00 85.69 194 VAL A N 1
ATOM 1448 C CA . VAL A 1 194 ? -2.413 -16.788 22.055 1.00 85.69 194 VAL A CA 1
ATOM 1449 C C . VAL A 1 194 ? -1.595 -15.518 22.260 1.00 85.69 194 VAL A C 1
ATOM 1451 O O . VAL A 1 194 ? -2.073 -14.403 22.055 1.00 85.69 194 VAL A O 1
ATOM 1454 N N . ARG A 1 195 ? -0.325 -15.684 22.641 1.00 87.75 195 ARG A N 1
ATOM 1455 C CA . ARG A 1 195 ? 0.622 -14.578 22.813 1.00 87.75 195 ARG A CA 1
ATOM 1456 C C . ARG A 1 195 ? 1.184 -14.121 21.465 1.00 87.75 195 ARG A C 1
ATOM 1458 O O . ARG A 1 195 ? 1.918 -14.863 20.812 1.00 87.75 195 ARG A O 1
ATOM 1465 N N . PHE A 1 196 ? 0.938 -12.864 21.124 1.00 90.06 196 PHE A N 1
ATOM 1466 C CA . PHE A 1 196 ? 1.529 -12.166 19.991 1.00 90.06 196 PHE A CA 1
ATOM 1467 C C . PHE A 1 196 ? 2.581 -11.161 20.456 1.00 90.06 196 PHE A C 1
ATOM 1469 O O . PHE A 1 196 ? 2.375 -10.379 21.385 1.00 90.06 196 PHE A O 1
ATOM 1476 N N . SER A 1 197 ? 3.723 -11.153 19.772 1.00 90.88 197 SER A N 1
ATOM 1477 C CA . SER A 1 197 ? 4.756 -10.137 19.975 1.00 90.88 197 SER A CA 1
ATOM 1478 C C . SER A 1 197 ? 4.857 -9.245 18.752 1.00 90.88 197 SER A C 1
ATOM 1480 O O . SER A 1 197 ? 5.068 -9.729 17.642 1.00 90.88 197 SER A O 1
ATOM 1482 N N . LEU A 1 198 ? 4.738 -7.936 18.961 1.00 93.06 198 LEU A N 1
ATOM 1483 C CA . LEU A 1 198 ? 4.756 -6.940 17.893 1.00 93.06 198 LEU A CA 1
ATOM 1484 C C . LEU A 1 198 ? 6.133 -6.277 17.793 1.00 93.06 198 LEU A C 1
ATOM 1486 O O . LEU A 1 198 ? 6.725 -5.886 18.795 1.00 93.06 198 LEU A O 1
ATOM 1490 N N . LYS A 1 199 ? 6.675 -6.120 16.588 1.00 91.50 199 LYS A N 1
ATOM 1491 C CA . LYS A 1 199 ? 7.876 -5.298 16.370 1.00 91.50 199 LYS A CA 1
ATOM 1492 C C . LYS A 1 199 ? 7.680 -4.390 15.180 1.00 91.50 199 LYS A C 1
ATOM 1494 O O . LYS A 1 199 ? 7.082 -4.790 14.189 1.00 91.50 199 LYS A O 1
ATOM 1499 N N . LYS A 1 200 ? 8.262 -3.192 15.234 1.00 90.56 200 LYS A N 1
ATOM 1500 C CA . LYS A 1 200 ? 8.267 -2.285 14.087 1.00 90.56 200 LYS A CA 1
ATOM 1501 C C . LYS A 1 200 ? 8.949 -2.981 12.912 1.00 90.56 200 LYS A C 1
ATOM 1503 O O . LYS A 1 200 ? 10.104 -3.403 13.025 1.00 90.56 200 LYS A O 1
ATOM 1508 N N . PHE A 1 201 ? 8.232 -3.111 11.803 1.00 85.94 201 PHE A N 1
ATOM 1509 C CA . PHE A 1 201 ? 8.785 -3.648 10.577 1.00 85.94 201 PHE A CA 1
ATOM 1510 C C . PHE A 1 201 ? 9.823 -2.667 10.059 1.00 85.94 201 PHE A C 1
ATOM 1512 O O . PHE A 1 201 ? 9.539 -1.507 9.756 1.00 85.94 201 PHE A O 1
ATOM 1519 N N . LYS A 1 202 ? 11.059 -3.142 9.997 1.00 77.31 202 LYS A N 1
ATOM 1520 C CA . LYS A 1 202 ? 12.123 -2.464 9.284 1.00 77.31 202 LYS A CA 1
ATOM 1521 C C . LYS A 1 202 ? 12.255 -3.219 7.982 1.00 77.31 202 LYS A C 1
ATOM 1523 O O . LYS A 1 202 ? 12.772 -4.334 7.985 1.00 77.31 202 LYS A O 1
ATOM 1528 N N . ASP A 1 203 ? 11.802 -2.621 6.886 1.00 58.38 203 ASP A N 1
ATOM 1529 C CA . ASP A 1 203 ? 12.312 -3.038 5.590 1.00 58.38 203 ASP A CA 1
ATOM 1530 C C . ASP A 1 203 ? 13.832 -2.927 5.690 1.00 58.38 203 ASP A C 1
ATOM 1532 O O . ASP A 1 203 ? 14.375 -1.833 5.885 1.00 58.38 203 ASP A O 1
ATOM 1536 N N . SER A 1 204 ? 14.532 -4.063 5.622 1.00 47.19 204 SER A N 1
ATOM 1537 C CA . SER A 1 204 ? 15.955 -4.029 5.318 1.00 47.19 204 SER A CA 1
ATOM 1538 C C . SER A 1 204 ? 16.060 -3.159 4.072 1.00 47.19 204 SER A C 1
ATOM 1540 O O . SER A 1 204 ? 15.377 -3.492 3.095 1.00 47.19 204 SER A O 1
ATOM 1542 N N . PRO A 1 205 ? 16.817 -2.048 4.092 1.00 44.41 205 PRO A N 1
ATOM 1543 C CA . PRO A 1 205 ? 16.991 -1.246 2.903 1.00 44.41 205 PRO A CA 1
ATOM 1544 C C . PRO A 1 205 ? 17.538 -2.209 1.866 1.00 44.41 205 PRO A C 1
ATOM 1546 O O . PRO A 1 205 ? 18.674 -2.670 1.984 1.00 44.41 205 PRO A O 1
ATOM 1549 N N . THR A 1 206 ? 16.704 -2.604 0.907 1.00 43.12 206 THR A N 1
ATOM 1550 C CA . THR A 1 206 ? 17.199 -3.315 -0.250 1.00 43.12 206 THR A CA 1
ATOM 1551 C C . THR A 1 206 ? 18.183 -2.335 -0.845 1.00 43.12 206 THR A C 1
ATOM 1553 O O . THR A 1 206 ? 17.782 -1.304 -1.384 1.00 43.12 206 THR A O 1
ATOM 1556 N N . VAL A 1 207 ? 19.478 -2.643 -0.707 1.00 45.94 207 VAL A N 1
ATOM 1557 C CA . VAL A 1 207 ? 20.473 -2.230 -1.692 1.00 45.94 207 VAL A CA 1
ATOM 1558 C C . VAL A 1 207 ? 19.746 -2.364 -3.025 1.00 45.94 207 VAL A C 1
ATOM 1560 O O . VAL A 1 207 ? 19.148 -3.428 -3.223 1.00 45.94 207 VAL A O 1
ATOM 1563 N N . PRO A 1 208 ? 19.656 -1.316 -3.862 1.00 51.41 208 PRO A N 1
ATOM 1564 C CA . PRO A 1 208 ? 18.915 -1.400 -5.107 1.00 51.41 208 PRO A CA 1
ATOM 1565 C C . PRO A 1 208 ? 19.587 -2.451 -5.995 1.00 51.41 208 PRO A C 1
ATOM 1567 O O . PRO A 1 208 ? 20.475 -2.165 -6.799 1.00 51.41 208 PRO A O 1
ATOM 1570 N N . ASN A 1 209 ? 19.216 -3.708 -5.781 1.00 62.00 209 ASN A N 1
ATOM 1571 C CA . ASN A 1 209 ? 19.705 -4.831 -6.531 1.00 62.00 209 ASN A CA 1
ATOM 1572 C C . ASN A 1 209 ? 18.969 -4.751 -7.850 1.00 62.00 209 ASN A C 1
ATOM 1574 O O . ASN A 1 209 ? 17.745 -4.629 -7.908 1.00 62.00 209 ASN A O 1
ATOM 1578 N N . GLN A 1 210 ? 19.752 -4.757 -8.915 1.00 74.62 210 GLN A N 1
ATOM 1579 C CA . GLN A 1 210 ? 19.222 -4.880 -10.251 1.00 74.62 210 GLN A CA 1
ATOM 1580 C C . GLN A 1 210 ? 18.438 -6.192 -10.316 1.00 74.62 210 GLN A C 1
ATOM 1582 O O . GLN A 1 210 ? 18.997 -7.263 -10.060 1.00 74.62 210 GLN A O 1
ATOM 1587 N N . CYS A 1 211 ? 17.141 -6.096 -10.603 1.00 82.31 211 CYS A N 1
ATOM 1588 C CA . CYS A 1 211 ? 16.279 -7.260 -10.718 1.00 82.31 211 CYS A CA 1
ATOM 1589 C C . CYS A 1 211 ? 16.836 -8.190 -11.800 1.00 82.31 211 CYS A C 1
ATOM 1591 O O . CYS A 1 211 ? 17.046 -7.758 -12.924 1.00 82.31 211 CYS A O 1
ATOM 1593 N N . GLN A 1 212 ? 17.050 -9.471 -11.504 1.00 82.69 212 GLN A N 1
ATOM 1594 C CA . GLN A 1 212 ? 17.629 -10.404 -12.486 1.00 82.69 212 GLN A CA 1
ATOM 1595 C C . GLN A 1 212 ? 16.614 -10.871 -13.546 1.00 82.69 212 GLN A C 1
ATOM 1597 O O . GLN A 1 212 ? 16.994 -11.513 -14.519 1.00 82.69 212 GLN A O 1
ATOM 1602 N N . ARG A 1 213 ? 15.320 -10.550 -13.371 1.00 85.50 213 ARG A N 1
ATOM 1603 C CA . ARG A 1 213 ? 14.251 -10.865 -14.338 1.00 85.50 213 ARG A CA 1
ATOM 1604 C C . ARG A 1 213 ? 14.041 -9.768 -15.374 1.00 85.50 213 ARG A C 1
ATOM 1606 O O . ARG A 1 213 ? 13.925 -10.077 -16.550 1.00 85.50 213 ARG A O 1
ATOM 1613 N N . CYS A 1 214 ? 13.968 -8.506 -14.950 1.00 86.62 214 CYS A N 1
ATOM 1614 C CA . CYS A 1 214 ? 13.701 -7.379 -15.854 1.00 86.62 214 CYS A CA 1
ATOM 1615 C C . CYS A 1 214 ? 14.854 -6.373 -15.954 1.00 86.62 214 CYS A C 1
ATOM 1617 O O . CYS A 1 214 ? 14.740 -5.393 -16.680 1.00 86.62 214 CYS A O 1
ATOM 1619 N N . PHE A 1 215 ? 15.936 -6.575 -15.196 1.00 83.38 215 PHE A N 1
ATOM 1620 C CA . PHE A 1 215 ? 17.134 -5.731 -15.156 1.00 83.38 215 PHE A CA 1
ATOM 1621 C C . PHE A 1 215 ? 16.937 -4.253 -14.779 1.00 83.38 215 PHE A C 1
ATOM 1623 O O . PHE A 1 215 ? 17.913 -3.492 -14.774 1.00 83.38 215 PHE A O 1
ATOM 1630 N N . LYS A 1 216 ? 15.725 -3.874 -14.356 1.00 82.56 216 LYS A N 1
ATOM 1631 C CA . LYS A 1 216 ? 15.416 -2.581 -13.734 1.00 82.56 216 LYS A CA 1
ATOM 1632 C C . LYS A 1 216 ? 15.844 -2.566 -12.267 1.00 82.56 216 LYS A C 1
ATOM 1634 O O . LYS A 1 216 ? 15.908 -3.604 -11.602 1.00 82.56 216 LYS A O 1
ATOM 1639 N N . VAL A 1 217 ? 16.123 -1.374 -11.757 1.00 75.88 217 VAL A N 1
ATOM 1640 C CA . VAL A 1 217 ? 16.480 -1.142 -10.352 1.00 75.88 217 VAL A CA 1
ATOM 1641 C C . VAL A 1 217 ? 15.228 -0.763 -9.547 1.00 75.88 217 VAL A C 1
ATOM 1643 O O . VAL A 1 217 ? 14.322 -0.117 -10.068 1.00 75.88 217 VAL A O 1
ATOM 1646 N N . GLY A 1 218 ? 15.168 -1.184 -8.280 1.00 71.00 218 GLY A N 1
ATOM 1647 C CA . GLY A 1 218 ? 14.162 -0.721 -7.312 1.00 71.00 218 GLY A CA 1
ATOM 1648 C C . GLY A 1 218 ? 13.120 -1.719 -6.843 1.00 71.00 218 GLY A C 1
ATOM 1649 O O . GLY A 1 218 ? 12.190 -1.359 -6.129 1.00 71.00 218 GLY A O 1
ATOM 1650 N N . HIS A 1 219 ? 13.301 -2.984 -7.194 1.00 73.19 219 HIS A N 1
ATOM 1651 C CA . HIS A 1 219 ? 12.590 -4.103 -6.592 1.00 73.19 219 HIS A CA 1
ATOM 1652 C C . HIS A 1 219 ? 13.503 -5.330 -6.595 1.00 73.19 219 HIS A C 1
ATOM 1654 O O . HIS A 1 219 ? 14.405 -5.444 -7.427 1.00 73.19 219 HIS A O 1
ATOM 1660 N N . SER A 1 220 ? 13.279 -6.261 -5.669 1.00 72.69 220 SER A N 1
ATOM 1661 C CA . SER A 1 220 ? 13.975 -7.548 -5.699 1.00 72.69 220 SER A CA 1
ATOM 1662 C C . SER A 1 220 ? 13.419 -8.435 -6.815 1.00 72.69 220 SER A C 1
ATOM 1664 O O . SER A 1 220 ? 12.256 -8.305 -7.196 1.00 72.69 220 SER A O 1
ATOM 1666 N N . THR A 1 221 ? 14.214 -9.394 -7.300 1.00 76.12 221 THR A N 1
ATOM 1667 C CA . THR A 1 221 ? 13.769 -10.378 -8.305 1.00 76.12 221 THR A CA 1
ATOM 1668 C C . THR A 1 221 ? 12.488 -11.112 -7.881 1.00 76.12 221 THR A C 1
ATOM 1670 O O . THR A 1 221 ? 11.626 -11.365 -8.718 1.00 76.12 221 THR A O 1
ATOM 1673 N N . LEU A 1 222 ? 12.332 -11.376 -6.576 1.00 70.00 222 LEU A N 1
ATOM 1674 C CA . LEU A 1 222 ? 11.149 -12.018 -5.991 1.00 70.00 222 LEU A CA 1
ATOM 1675 C C . LEU A 1 222 ? 9.877 -11.157 -6.103 1.00 70.00 222 LEU A C 1
ATOM 1677 O O . LEU A 1 222 ? 8.785 -11.691 -6.228 1.00 70.00 222 LEU A O 1
ATOM 1681 N N . ARG A 1 223 ? 10.013 -9.824 -6.087 1.00 68.69 223 ARG A N 1
ATOM 1682 C CA . ARG A 1 223 ? 8.898 -8.864 -6.195 1.00 68.69 223 ARG A CA 1
ATOM 1683 C C . ARG A 1 223 ? 8.707 -8.325 -7.619 1.00 68.69 223 ARG A C 1
ATOM 1685 O O . ARG A 1 223 ? 8.098 -7.276 -7.806 1.00 68.69 223 ARG A O 1
ATOM 1692 N N . CYS A 1 224 ? 9.279 -8.985 -8.625 1.00 78.94 224 CYS A N 1
ATOM 1693 C CA . CYS A 1 224 ? 9.180 -8.535 -10.008 1.00 78.94 224 CYS A CA 1
ATOM 1694 C C . CYS A 1 224 ? 7.810 -8.881 -10.604 1.00 78.94 224 CYS A C 1
ATOM 1696 O O . CYS A 1 224 ? 7.469 -10.056 -10.722 1.00 78.94 224 CYS A O 1
ATOM 1698 N N . SER A 1 225 ? 7.063 -7.861 -11.032 1.00 79.75 225 SER A N 1
ATOM 1699 C CA . SER A 1 225 ? 5.771 -7.998 -11.719 1.00 79.75 225 SER A CA 1
ATOM 1700 C C . SER A 1 225 ? 5.889 -8.178 -13.240 1.00 79.75 225 SER A C 1
ATOM 1702 O O . SER A 1 225 ? 4.878 -8.195 -13.936 1.00 79.75 225 SER A O 1
ATOM 1704 N N . ALA A 1 226 ? 7.105 -8.292 -13.786 1.00 82.94 226 ALA A N 1
ATOM 1705 C CA . ALA A 1 226 ? 7.296 -8.475 -15.222 1.00 82.94 226 ALA A CA 1
ATOM 1706 C C . ALA A 1 226 ? 6.772 -9.849 -15.670 1.00 82.94 226 ALA A C 1
ATOM 1708 O O . ALA A 1 226 ? 7.238 -10.882 -15.183 1.00 82.94 226 ALA A O 1
ATOM 1709 N N . ALA A 1 227 ? 5.835 -9.848 -16.623 1.00 81.94 227 ALA A N 1
ATOM 1710 C CA . ALA A 1 227 ? 5.232 -11.063 -17.172 1.00 81.94 227 ALA A CA 1
ATOM 1711 C C . ALA A 1 227 ? 6.266 -11.971 -17.863 1.00 81.94 227 ALA A C 1
ATOM 1713 O O . ALA A 1 227 ? 6.220 -13.187 -17.707 1.00 81.94 227 ALA A O 1
ATOM 1714 N N . ALA A 1 228 ? 7.248 -11.380 -18.549 1.00 83.69 228 ALA A N 1
ATOM 1715 C CA . ALA A 1 228 ? 8.348 -12.088 -19.196 1.00 83.69 228 ALA A CA 1
ATOM 1716 C C . ALA A 1 228 ? 9.706 -11.638 -18.640 1.00 83.69 228 ALA A C 1
ATOM 1718 O O . ALA A 1 228 ? 9.886 -10.483 -18.241 1.00 83.69 228 ALA A O 1
ATOM 1719 N N . SER A 1 229 ? 10.672 -12.558 -18.616 1.00 87.19 229 SER A N 1
ATOM 1720 C CA . SER A 1 229 ? 12.073 -12.229 -18.361 1.00 87.19 229 SER A CA 1
ATOM 1721 C C . SER A 1 229 ? 12.701 -11.562 -19.584 1.00 87.19 229 SER A C 1
ATOM 1723 O O . SER A 1 229 ? 12.323 -11.823 -20.726 1.00 87.19 229 SER A O 1
ATOM 1725 N N . VAL A 1 230 ? 13.668 -10.686 -19.332 1.00 89.62 230 VAL A N 1
ATOM 1726 C CA . VAL A 1 230 ? 14.471 -10.031 -20.364 1.00 89.62 230 VAL A CA 1
ATOM 1727 C C . VAL A 1 230 ? 15.901 -10.526 -20.246 1.00 89.62 230 VAL A C 1
ATOM 1729 O O . VAL A 1 230 ? 16.438 -10.622 -19.146 1.00 89.62 230 VAL A O 1
ATOM 1732 N N . CYS A 1 231 ? 16.530 -10.815 -21.376 1.00 88.69 231 CYS A N 1
ATOM 1733 C CA . CYS A 1 231 ? 17.893 -11.301 -21.417 1.00 88.69 231 CYS A CA 1
ATOM 1734 C C . CYS A 1 231 ? 18.857 -10.146 -21.161 1.00 88.69 231 CYS A C 1
ATOM 1736 O O . CYS A 1 231 ? 18.879 -9.163 -21.902 1.00 88.69 231 CYS A O 1
ATOM 1738 N N . GLY A 1 232 ? 19.702 -10.280 -20.141 1.00 85.62 232 GLY A N 1
ATOM 1739 C CA . GLY A 1 232 ? 20.689 -9.261 -19.793 1.00 85.62 232 GLY A CA 1
ATOM 1740 C C . GLY A 1 232 ? 21.787 -9.082 -20.845 1.00 85.62 232 GLY A C 1
ATOM 1741 O O . GLY A 1 232 ? 22.478 -8.064 -20.804 1.00 85.62 232 GLY A O 1
ATOM 1742 N N . ILE A 1 233 ? 21.935 -10.043 -21.766 1.00 87.69 233 ILE A N 1
ATOM 1743 C CA . ILE A 1 233 ? 22.934 -10.045 -22.841 1.00 87.69 233 ILE A CA 1
ATOM 1744 C C . ILE A 1 233 ? 22.373 -9.359 -24.085 1.00 87.69 233 ILE A C 1
ATOM 1746 O O . ILE A 1 233 ? 22.980 -8.406 -24.545 1.00 87.69 233 ILE A O 1
ATOM 1750 N N . CYS A 1 234 ? 21.214 -9.786 -24.597 1.00 86.06 234 CYS A N 1
ATOM 1751 C CA . CYS A 1 234 ? 20.690 -9.316 -25.890 1.00 86.06 234 CYS A CA 1
ATOM 1752 C C . CYS A 1 234 ? 19.383 -8.512 -25.825 1.00 86.06 234 CYS A C 1
ATOM 1754 O O . CYS A 1 234 ? 18.834 -8.142 -26.864 1.00 86.06 234 CYS A O 1
ATOM 1756 N N . GLY A 1 235 ? 18.841 -8.275 -24.629 1.00 83.69 235 GLY A N 1
ATOM 1757 C CA . GLY A 1 235 ? 17.637 -7.466 -24.426 1.00 83.69 235 GLY A CA 1
ATOM 1758 C C . GLY A 1 235 ? 16.333 -8.082 -24.950 1.00 83.69 235 GLY A C 1
ATOM 1759 O O . GLY A 1 235 ? 15.305 -7.411 -24.929 1.00 83.69 235 GLY A O 1
ATOM 1760 N N . LYS A 1 236 ? 16.348 -9.336 -25.424 1.00 86.69 236 LYS A N 1
ATOM 1761 C CA . LYS A 1 236 ? 15.157 -10.062 -25.908 1.00 86.69 236 LYS A CA 1
ATOM 1762 C C . LYS A 1 236 ? 14.382 -10.726 -24.762 1.00 86.69 236 LYS A C 1
ATOM 1764 O O . LYS A 1 236 ? 14.913 -10.901 -23.669 1.00 86.69 236 LYS A O 1
ATOM 1769 N N . SER A 1 237 ? 13.141 -11.131 -25.027 1.00 88.44 237 SER A N 1
ATOM 1770 C CA . SER A 1 237 ? 12.218 -11.757 -24.069 1.00 88.44 237 SER A CA 1
ATOM 1771 C C . SER A 1 237 ? 12.552 -13.230 -23.779 1.00 88.44 237 SER A C 1
ATOM 1773 O O . SER A 1 237 ? 11.880 -14.137 -24.266 1.00 88.44 237 SER A O 1
ATOM 1775 N N . HIS A 1 238 ? 13.623 -13.471 -23.024 1.00 87.25 238 HIS A N 1
ATOM 1776 C CA . HIS A 1 238 ? 13.977 -14.768 -22.438 1.00 87.25 238 HIS A CA 1
ATOM 1777 C C . HIS A 1 238 ? 14.883 -14.573 -21.214 1.00 87.25 238 HIS A C 1
ATOM 1779 O O . HIS A 1 238 ? 15.414 -13.485 -20.986 1.00 87.25 238 HIS A O 1
ATOM 1785 N N . ALA A 1 239 ? 15.087 -15.620 -20.412 1.00 86.00 239 ALA A N 1
ATOM 1786 C CA . ALA A 1 239 ? 15.988 -15.552 -19.264 1.00 86.00 239 ALA A CA 1
ATOM 1787 C C . ALA A 1 239 ? 17.450 -15.506 -19.725 1.00 86.00 239 ALA A C 1
ATOM 1789 O O . ALA A 1 239 ? 17.826 -16.209 -20.653 1.00 86.00 239 ALA A O 1
ATOM 1790 N N . THR A 1 240 ? 18.315 -14.753 -19.043 1.00 85.81 240 THR A N 1
ATOM 1791 C CA . THR A 1 240 ? 19.747 -14.707 -19.398 1.00 85.81 240 THR A CA 1
ATOM 1792 C C . THR A 1 240 ? 20.382 -16.098 -19.433 1.00 85.81 240 THR A C 1
ATOM 1794 O O . THR A 1 240 ? 21.175 -16.363 -20.322 1.00 85.81 240 THR A O 1
ATOM 1797 N N . ALA A 1 241 ? 19.976 -17.006 -18.538 1.00 84.75 241 ALA A N 1
ATOM 1798 C CA . ALA A 1 241 ? 20.461 -18.387 -18.501 1.00 84.75 241 ALA A CA 1
ATOM 1799 C C . ALA A 1 241 ? 20.131 -19.201 -19.766 1.00 84.75 241 ALA A C 1
ATOM 1801 O O . ALA A 1 241 ? 20.865 -20.122 -20.097 1.00 84.75 241 ALA A O 1
ATOM 1802 N N . SER A 1 242 ? 19.060 -18.856 -20.489 1.00 84.56 242 SER A N 1
ATOM 1803 C CA . SER A 1 242 ? 18.669 -19.516 -21.739 1.00 84.56 242 SER A CA 1
ATOM 1804 C C . SER A 1 242 ? 19.211 -18.801 -22.979 1.00 84.56 242 SER A C 1
ATOM 1806 O O . SER A 1 242 ? 18.757 -19.064 -24.090 1.00 84.56 242 SER A O 1
ATOM 1808 N N . HIS A 1 243 ? 20.124 -17.842 -22.808 1.00 85.06 243 HIS A N 1
ATOM 1809 C CA . HIS A 1 243 ? 20.768 -17.186 -23.935 1.00 85.06 243 HIS A CA 1
ATOM 1810 C C . HIS A 1 243 ? 21.697 -18.171 -24.636 1.00 85.06 243 HIS A C 1
ATOM 1812 O O . HIS A 1 243 ? 22.615 -18.675 -23.999 1.00 85.06 243 HIS A O 1
ATOM 1818 N N . SER A 1 244 ? 21.501 -18.398 -25.931 1.00 84.81 244 SER A N 1
ATOM 1819 C CA . SER A 1 244 ? 22.427 -19.154 -26.770 1.00 84.81 244 SER A CA 1
ATOM 1820 C C . SER A 1 244 ? 22.987 -18.256 -27.869 1.00 84.81 244 SER A C 1
ATOM 1822 O O . SER A 1 244 ? 22.257 -17.515 -28.535 1.00 84.81 244 SER A O 1
ATOM 1824 N N . CYS A 1 245 ? 24.304 -18.306 -28.060 1.00 80.94 245 CYS A N 1
ATOM 1825 C CA . CYS A 1 245 ? 24.933 -17.666 -29.206 1.00 80.94 245 CYS A CA 1
ATOM 1826 C C . CYS A 1 245 ? 24.985 -18.641 -30.384 1.00 80.94 245 CYS A C 1
ATOM 1828 O O . CYS A 1 245 ? 25.599 -19.701 -30.279 1.00 80.94 245 CYS A O 1
ATOM 1830 N N . ALA A 1 246 ? 24.411 -18.243 -31.522 1.00 74.50 246 ALA A N 1
ATOM 1831 C CA . ALA A 1 246 ? 24.396 -19.045 -32.748 1.00 74.50 246 ALA A CA 1
ATOM 1832 C C . ALA A 1 246 ? 25.800 -19.375 -33.293 1.00 74.50 246 ALA A C 1
ATOM 1834 O O . ALA A 1 246 ? 25.960 -20.358 -34.005 1.00 74.50 246 ALA A O 1
ATOM 1835 N N . HIS A 1 247 ? 26.811 -18.572 -32.948 1.00 72.19 247 HIS A N 1
ATOM 1836 C CA . HIS A 1 247 ? 28.166 -18.692 -33.491 1.00 72.19 247 HIS A CA 1
ATOM 1837 C C . HIS A 1 247 ? 29.210 -19.200 -32.483 1.00 72.19 247 HIS A C 1
ATOM 1839 O O . HIS A 1 247 ? 30.274 -19.642 -32.899 1.00 72.19 247 HIS A O 1
ATOM 1845 N N . CYS A 1 248 ? 28.943 -19.139 -31.171 1.00 68.62 248 CYS A N 1
ATOM 1846 C CA . CYS A 1 248 ? 29.932 -19.496 -30.140 1.00 68.62 248 CYS A CA 1
ATOM 1847 C C . CYS A 1 248 ? 29.607 -20.755 -29.329 1.00 68.62 248 CYS A C 1
ATOM 1849 O O . CYS A 1 248 ? 30.402 -21.103 -28.465 1.00 68.62 248 CYS A O 1
ATOM 1851 N N . ALA A 1 249 ? 28.461 -21.416 -29.531 1.00 69.75 249 ALA A N 1
ATOM 1852 C CA . ALA A 1 249 ? 27.988 -22.529 -28.684 1.00 69.75 249 ALA A CA 1
ATOM 1853 C C . ALA A 1 249 ? 27.951 -22.227 -27.161 1.00 69.75 249 ALA A C 1
ATOM 1855 O O . ALA A 1 249 ? 27.728 -23.118 -26.344 1.00 69.75 249 ALA A O 1
ATOM 1856 N N . THR A 1 250 ? 28.135 -20.969 -26.756 1.00 73.75 250 THR A N 1
ATOM 1857 C CA . THR A 1 250 ? 28.098 -20.519 -25.366 1.00 73.75 250 THR A CA 1
ATOM 1858 C C . THR A 1 250 ? 26.659 -20.290 -24.924 1.00 73.75 250 THR A C 1
ATOM 1860 O O . THR A 1 250 ? 25.839 -19.726 -25.659 1.00 73.75 250 THR A O 1
ATOM 1863 N N . ILE A 1 251 ? 26.362 -20.719 -23.695 1.00 77.25 251 ILE A N 1
ATOM 1864 C CA . ILE A 1 251 ? 25.042 -20.602 -23.077 1.00 77.25 251 ILE A CA 1
ATOM 1865 C C . ILE A 1 251 ? 25.154 -19.731 -21.824 1.00 77.25 251 ILE A C 1
ATOM 1867 O O . ILE A 1 251 ? 26.031 -19.936 -20.990 1.00 77.25 251 ILE A O 1
ATOM 1871 N N . GLY A 1 252 ? 24.277 -18.737 -21.694 1.00 70.50 252 GLY A N 1
ATOM 1872 C CA . GLY A 1 252 ? 24.147 -17.919 -20.485 1.00 70.50 252 GLY A CA 1
ATOM 1873 C C . GLY A 1 252 ? 25.232 -16.862 -20.249 1.00 70.50 252 GLY A C 1
ATOM 1874 O O . GLY A 1 252 ? 25.149 -16.125 -19.267 1.00 70.50 252 GLY A O 1
ATOM 1875 N N . ILE A 1 253 ? 26.224 -16.752 -21.137 1.00 78.62 253 ILE A N 1
ATOM 1876 C CA . ILE A 1 253 ? 27.403 -15.886 -20.981 1.00 78.62 253 ILE A CA 1
ATOM 1877 C C . ILE A 1 253 ? 27.538 -14.971 -22.211 1.00 78.62 253 ILE A C 1
ATOM 1879 O O . ILE A 1 253 ? 27.300 -15.424 -23.335 1.00 78.62 253 ILE A O 1
ATOM 1883 N N . PRO A 1 254 ? 27.897 -13.680 -22.043 1.00 74.00 254 PRO A N 1
ATOM 1884 C CA . PRO A 1 254 ? 28.161 -12.791 -23.172 1.00 74.00 254 PRO A CA 1
ATOM 1885 C C . PRO A 1 254 ? 29.341 -13.290 -24.015 1.00 74.00 254 PRO A C 1
ATOM 1887 O O . PRO A 1 254 ? 30.392 -13.646 -23.487 1.00 74.00 254 PRO A O 1
ATOM 1890 N N . CYS A 1 255 ? 29.182 -13.274 -25.336 1.00 77.19 255 CYS A N 1
ATOM 1891 C CA . CYS A 1 255 ? 30.266 -13.589 -26.265 1.00 77.19 255 CYS A CA 1
ATOM 1892 C C . CYS A 1 255 ? 31.179 -12.377 -26.439 1.00 77.19 255 CYS A C 1
ATOM 1894 O O . CYS A 1 255 ? 30.688 -11.268 -26.635 1.00 77.19 255 CYS A O 1
ATOM 1896 N N . ALA A 1 256 ? 32.494 -12.592 -26.416 1.00 65.00 256 ALA A N 1
ATOM 1897 C CA . ALA A 1 256 ? 33.471 -11.519 -26.601 1.00 65.00 256 ALA A CA 1
ATOM 1898 C C . ALA A 1 256 ? 33.524 -10.994 -28.049 1.00 65.00 256 ALA A C 1
ATOM 1900 O O . ALA A 1 256 ? 33.867 -9.838 -28.268 1.00 65.00 256 ALA A O 1
ATOM 1901 N N . THR A 1 257 ? 33.179 -11.832 -29.030 1.00 63.16 257 THR A N 1
ATOM 1902 C CA . THR A 1 257 ? 33.408 -11.572 -30.462 1.00 63.16 257 THR A CA 1
ATOM 1903 C C . THR A 1 257 ? 32.150 -11.223 -31.257 1.00 63.16 257 THR A C 1
ATOM 1905 O O . THR A 1 257 ? 32.266 -10.707 -32.365 1.00 63.16 257 THR A O 1
ATOM 1908 N N . HIS A 1 258 ? 30.948 -11.466 -30.721 1.00 66.88 258 HIS A N 1
ATOM 1909 C CA . HIS A 1 258 ? 29.694 -11.266 -31.456 1.00 66.88 258 HIS A CA 1
ATOM 1910 C C . HIS A 1 258 ? 28.862 -10.108 -30.882 1.00 66.88 258 HIS A C 1
ATOM 1912 O O . HIS A 1 258 ? 28.617 -10.080 -29.672 1.00 66.88 258 HIS A O 1
ATOM 1918 N N . PRO A 1 259 ? 28.351 -9.189 -31.728 1.00 59.72 259 PRO A N 1
ATOM 1919 C CA . PRO A 1 259 ? 27.677 -7.948 -31.326 1.00 59.72 259 PRO A CA 1
ATOM 1920 C C . PRO A 1 259 ? 26.222 -8.165 -30.871 1.00 59.72 259 PRO A C 1
ATOM 1922 O O . PRO A 1 259 ? 25.320 -7.404 -31.207 1.00 59.72 259 PRO A O 1
ATOM 1925 N N . LEU A 1 260 ? 25.962 -9.221 -30.099 1.00 68.12 260 LEU A N 1
ATOM 1926 C CA . LEU A 1 260 ? 24.638 -9.499 -29.536 1.00 68.12 260 LEU A CA 1
ATOM 1927 C C . LEU A 1 260 ? 24.385 -8.742 -28.229 1.00 68.12 260 LEU A C 1
ATOM 1929 O O . LEU A 1 260 ? 23.323 -8.916 -27.632 1.00 68.12 260 LEU A O 1
ATOM 1933 N N . LEU A 1 261 ? 25.343 -7.930 -27.774 1.00 79.62 261 LEU A N 1
ATOM 1934 C CA . LEU A 1 261 ? 25.214 -7.165 -26.546 1.00 79.62 261 LEU A CA 1
ATOM 1935 C C . LEU A 1 261 ? 24.237 -6.013 -26.764 1.00 79.62 261 LEU A C 1
ATOM 1937 O O . LEU A 1 261 ? 24.514 -5.062 -27.482 1.00 79.62 261 LEU A O 1
ATOM 1941 N N . LYS A 1 262 ? 23.079 -6.093 -26.120 1.00 85.75 262 LYS A N 1
ATOM 1942 C CA . LYS A 1 262 ? 22.090 -5.025 -26.102 1.00 85.75 262 LYS A CA 1
ATOM 1943 C C . LYS A 1 262 ? 21.566 -4.864 -24.690 1.00 85.75 262 LYS A C 1
ATOM 1945 O O . LYS A 1 262 ? 20.891 -5.739 -24.146 1.00 85.75 262 LYS A O 1
ATOM 1950 N N . CYS A 1 263 ? 21.874 -3.718 -24.101 1.00 85.62 263 CYS A N 1
ATOM 1951 C CA . CYS A 1 263 ? 21.436 -3.373 -22.763 1.00 85.62 263 CYS A CA 1
ATO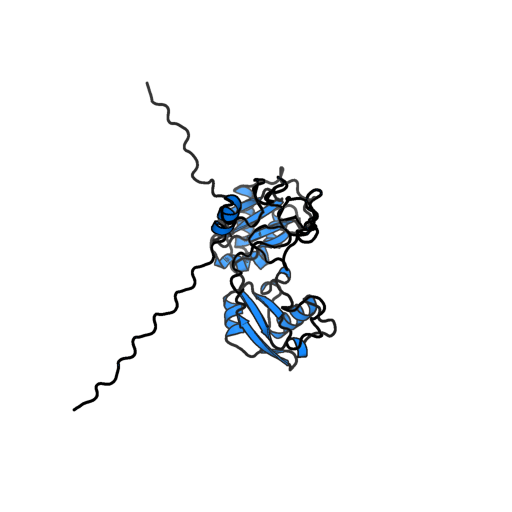M 1952 C C . CYS A 1 263 ? 19.914 -3.200 -22.736 1.00 85.62 263 CYS A C 1
ATOM 1954 O O . CYS A 1 263 ? 19.372 -2.360 -23.452 1.00 85.62 263 CYS A O 1
ATOM 1956 N N . ALA A 1 264 ? 19.218 -3.919 -21.856 1.00 84.94 264 ALA A N 1
ATOM 1957 C CA . ALA A 1 264 ? 17.768 -3.775 -21.708 1.00 84.94 264 ALA A CA 1
ATOM 1958 C C . ALA A 1 264 ? 17.341 -2.421 -21.103 1.00 84.94 264 ALA A C 1
ATOM 1960 O O . ALA A 1 264 ? 16.169 -2.063 -21.179 1.00 84.94 264 ALA A O 1
ATOM 1961 N N . ASN A 1 265 ? 18.274 -1.677 -20.493 1.00 82.50 265 ASN A N 1
ATOM 1962 C CA . ASN A 1 265 ? 17.995 -0.381 -19.870 1.00 82.50 265 ASN A CA 1
ATOM 1963 C C . ASN A 1 265 ? 18.190 0.802 -20.831 1.00 82.50 265 ASN A C 1
ATOM 1965 O O . ASN A 1 265 ? 17.311 1.650 -20.892 1.00 82.50 265 ASN A O 1
ATOM 1969 N N . CYS A 1 266 ? 19.310 0.849 -21.564 1.00 83.38 266 CYS A N 1
ATOM 1970 C CA . CYS A 1 266 ? 19.667 1.978 -22.440 1.00 83.38 266 CYS A CA 1
ATOM 1971 C C . CYS A 1 266 ? 19.667 1.641 -23.939 1.00 83.38 266 CYS A C 1
ATOM 1973 O O . CYS A 1 266 ? 19.859 2.519 -24.772 1.00 83.38 266 CYS A O 1
ATOM 1975 N N . GLY A 1 267 ? 19.537 0.362 -24.306 1.00 84.00 267 GLY A N 1
ATOM 1976 C CA . GLY A 1 267 ? 19.658 -0.099 -25.692 1.00 84.00 267 GLY A CA 1
ATOM 1977 C C . GLY A 1 267 ? 21.085 -0.120 -26.259 1.00 84.00 267 GLY A C 1
ATOM 1978 O O . GLY A 1 267 ? 21.252 -0.541 -27.400 1.00 84.00 267 GLY A O 1
ATOM 1979 N N . GLY A 1 268 ? 22.099 0.295 -25.491 1.00 84.25 268 GLY A N 1
ATOM 1980 C CA . GLY A 1 268 ? 23.501 0.358 -25.921 1.00 84.25 268 GLY A CA 1
ATOM 1981 C C . GLY A 1 268 ? 24.192 -1.004 -26.071 1.00 84.25 268 GLY A C 1
ATOM 1982 O O . GLY A 1 268 ? 23.711 -2.021 -25.566 1.00 84.25 268 GLY A O 1
ATOM 1983 N N . ASN A 1 269 ? 25.355 -1.000 -26.736 1.00 86.06 269 ASN A N 1
ATOM 1984 C CA . ASN A 1 269 ? 26.147 -2.193 -27.065 1.00 86.06 269 ASN A CA 1
ATOM 1985 C C . ASN A 1 269 ? 26.984 -2.705 -25.875 1.00 86.06 269 ASN A C 1
ATOM 1987 O O . ASN A 1 269 ? 28.209 -2.612 -25.862 1.00 86.06 269 ASN A O 1
ATOM 1991 N N . HIS A 1 270 ? 26.316 -3.166 -24.818 1.00 84.88 270 HIS A N 1
ATOM 1992 C CA . HIS A 1 270 ? 26.950 -3.766 -23.642 1.00 84.88 270 HIS A CA 1
ATOM 1993 C C . HIS A 1 270 ? 25.935 -4.608 -22.847 1.00 84.88 270 HIS A C 1
ATOM 1995 O O . HIS A 1 270 ? 24.727 -4.381 -22.963 1.00 84.88 270 HIS A O 1
ATOM 2001 N N . PRO A 1 271 ? 26.374 -5.544 -21.981 1.00 84.44 271 PRO A N 1
ATOM 2002 C CA . PRO A 1 271 ? 25.449 -6.273 -21.124 1.00 84.44 271 PRO A CA 1
ATOM 2003 C C . PRO A 1 271 ? 24.767 -5.337 -20.123 1.00 84.44 271 PRO A C 1
ATOM 2005 O O . PRO A 1 271 ? 25.301 -4.304 -19.707 1.00 84.44 271 PRO A O 1
ATOM 2008 N N . THR A 1 272 ? 23.580 -5.721 -19.677 1.00 84.19 272 THR A N 1
ATOM 2009 C CA . THR A 1 272 ? 22.717 -4.859 -18.858 1.00 84.19 272 THR A CA 1
ATOM 2010 C C . THR A 1 272 ? 23.277 -4.614 -17.444 1.00 84.19 272 THR A C 1
ATOM 2012 O O . THR A 1 272 ? 22.904 -3.648 -16.773 1.00 84.19 272 THR A O 1
ATOM 2015 N N . TRP A 1 273 ? 24.226 -5.441 -16.993 1.00 81.31 273 TRP A N 1
ATOM 2016 C CA . TRP A 1 273 ? 24.955 -5.279 -15.729 1.00 81.31 273 TRP A CA 1
ATOM 2017 C C . TRP A 1 273 ? 26.273 -4.499 -15.862 1.00 81.31 273 TRP A C 1
ATOM 2019 O O . TRP A 1 273 ? 27.045 -4.454 -14.899 1.00 81.31 273 TRP A O 1
ATOM 2029 N N . ASN A 1 274 ? 26.538 -3.858 -17.006 1.00 82.62 274 ASN A N 1
ATOM 2030 C CA . ASN A 1 274 ? 27.725 -3.020 -17.180 1.00 82.62 274 ASN A CA 1
ATOM 2031 C C . ASN A 1 274 ? 27.754 -1.884 -16.122 1.00 82.62 274 ASN A C 1
ATOM 2033 O O . ASN A 1 274 ? 26.749 -1.175 -15.964 1.00 82.62 274 ASN A O 1
ATOM 2037 N N . PRO A 1 275 ? 28.836 -1.723 -15.329 1.00 74.38 275 PRO A N 1
ATOM 2038 C CA . PRO A 1 275 ? 28.974 -0.641 -14.345 1.00 74.38 275 PRO A CA 1
ATOM 2039 C C . PRO A 1 275 ? 28.927 0.768 -14.942 1.00 74.38 275 PRO A C 1
ATOM 2041 O O . PRO A 1 275 ? 28.480 1.674 -14.246 1.00 74.38 275 PRO A O 1
ATOM 2044 N N . THR A 1 276 ? 29.307 0.953 -16.208 1.00 81.06 276 THR A N 1
ATOM 2045 C CA . THR A 1 276 ? 29.385 2.276 -16.855 1.00 81.06 276 THR A CA 1
ATOM 2046 C C . THR A 1 276 ? 28.112 2.689 -17.596 1.00 81.06 276 THR A C 1
ATOM 2048 O O . THR A 1 276 ? 28.049 3.774 -18.166 1.00 81.06 276 THR A O 1
ATOM 2051 N N . CYS A 1 277 ? 27.069 1.855 -17.577 1.00 82.00 277 CYS A N 1
ATOM 2052 C CA . CYS A 1 277 ? 25.788 2.173 -18.203 1.00 82.00 277 CYS A CA 1
ATOM 2053 C C . CYS A 1 277 ? 25.144 3.408 -17.549 1.00 82.00 277 CYS A C 1
ATOM 2055 O O . CYS A 1 277 ? 24.751 3.354 -16.381 1.00 82.00 277 CYS A O 1
ATOM 2057 N N . VAL A 1 278 ? 24.981 4.493 -18.313 1.00 79.56 278 VAL A N 1
ATOM 2058 C CA . VAL A 1 278 ? 24.436 5.772 -17.827 1.00 79.56 278 VAL A CA 1
ATOM 2059 C C . VAL A 1 278 ? 23.034 5.598 -17.244 1.00 79.56 278 VAL A C 1
ATOM 2061 O O . VAL A 1 278 ? 22.806 6.000 -16.109 1.00 79.56 278 VAL A O 1
ATOM 2064 N N . ASP A 1 279 ? 22.121 4.906 -17.929 1.00 78.38 279 ASP A N 1
ATOM 2065 C CA . ASP A 1 279 ? 20.767 4.681 -17.399 1.00 78.38 279 ASP A CA 1
ATOM 2066 C C . ASP A 1 279 ? 20.759 3.814 -16.142 1.00 78.38 279 ASP A C 1
ATOM 2068 O O . ASP A 1 279 ? 19.944 4.017 -15.245 1.00 78.38 279 ASP A O 1
ATOM 2072 N N . ARG A 1 280 ? 21.704 2.878 -16.013 1.00 76.38 280 ARG A N 1
ATOM 2073 C CA . ARG A 1 280 ? 21.870 2.103 -14.777 1.00 76.38 280 ARG A CA 1
ATOM 2074 C C . ARG A 1 280 ? 22.368 2.990 -13.637 1.00 76.38 280 ARG A C 1
ATOM 2076 O O . ARG A 1 280 ? 21.913 2.827 -12.505 1.00 76.38 280 ARG A O 1
ATOM 2083 N N . LEU A 1 281 ? 23.291 3.909 -13.916 1.00 75.50 281 LEU A N 1
ATOM 2084 C CA . LEU A 1 281 ? 23.783 4.884 -12.944 1.00 75.50 281 LEU A CA 1
ATOM 2085 C C . LEU A 1 281 ? 22.674 5.861 -12.541 1.00 75.50 281 LEU A C 1
ATOM 2087 O O . LEU A 1 281 ? 22.489 6.081 -11.349 1.00 75.50 281 LEU A O 1
ATOM 2091 N N . ILE A 1 282 ? 21.872 6.351 -13.490 1.00 72.75 282 ILE A N 1
ATOM 2092 C CA . ILE A 1 282 ? 20.699 7.200 -13.235 1.00 72.75 282 ILE A CA 1
ATOM 2093 C C . ILE A 1 282 ? 19.669 6.450 -12.384 1.00 72.75 282 ILE A C 1
ATOM 2095 O O . ILE A 1 282 ? 19.210 6.978 -11.376 1.00 72.75 282 ILE A O 1
ATOM 2099 N N . GLN A 1 283 ? 19.341 5.200 -12.727 1.00 72.38 283 GLN A N 1
ATOM 2100 C CA . GLN A 1 283 ? 18.401 4.379 -11.958 1.00 72.38 283 GLN A CA 1
ATOM 2101 C C . GLN A 1 283 ? 18.901 4.092 -10.530 1.00 72.38 283 GLN A C 1
ATOM 2103 O O . GLN A 1 283 ? 18.104 4.092 -9.593 1.00 72.38 283 GLN A O 1
ATOM 2108 N N . LYS A 1 284 ? 20.213 3.889 -10.338 1.00 69.19 284 LYS A N 1
ATOM 2109 C CA . LYS A 1 284 ? 20.828 3.755 -9.005 1.00 69.19 284 LYS A CA 1
ATOM 2110 C C . LYS A 1 284 ? 20.860 5.080 -8.237 1.00 69.19 284 LYS A C 1
ATOM 2112 O O . LYS A 1 284 ? 20.619 5.079 -7.036 1.00 69.19 284 LYS A O 1
ATOM 2117 N N . ALA A 1 285 ? 21.141 6.198 -8.902 1.00 66.56 285 ALA A N 1
ATOM 2118 C CA . ALA A 1 285 ? 21.200 7.524 -8.286 1.00 66.56 285 ALA A CA 1
ATOM 2119 C C . ALA A 1 285 ? 19.810 8.060 -7.911 1.00 66.56 285 ALA A C 1
ATOM 2121 O O . ALA A 1 285 ? 19.676 8.746 -6.904 1.00 66.56 285 ALA A O 1
ATOM 2122 N N . ALA A 1 286 ? 18.773 7.707 -8.679 1.00 64.38 286 ALA A N 1
ATOM 2123 C CA . ALA A 1 286 ? 17.368 7.973 -8.362 1.00 64.38 286 ALA A CA 1
ATOM 2124 C C . ALA A 1 286 ? 16.865 7.159 -7.156 1.00 64.38 286 ALA A C 1
ATOM 2126 O O . ALA A 1 286 ? 15.839 7.491 -6.565 1.00 64.38 286 ALA A O 1
ATOM 2127 N N . GLN A 1 287 ? 17.592 6.106 -6.777 1.00 60.81 287 GLN A N 1
ATOM 2128 C CA . GLN A 1 287 ? 17.324 5.296 -5.593 1.00 60.81 287 GLN A CA 1
ATOM 2129 C C . GLN A 1 287 ? 18.588 5.158 -4.740 1.00 60.81 287 GLN A C 1
ATOM 2131 O O . GLN A 1 287 ? 19.107 4.050 -4.571 1.00 60.81 287 GLN A O 1
ATOM 2136 N N . PRO A 1 288 ? 19.127 6.273 -4.216 1.00 53.12 288 PRO A N 1
ATOM 2137 C CA . PRO A 1 288 ? 20.411 6.239 -3.551 1.00 53.12 288 PRO A CA 1
ATOM 2138 C C . PRO A 1 288 ? 20.298 5.368 -2.291 1.00 53.12 288 PRO A C 1
ATOM 2140 O O . PRO A 1 288 ? 19.368 5.555 -1.495 1.00 53.12 288 PRO A O 1
ATOM 2143 N N . PRO A 1 289 ? 21.225 4.418 -2.065 1.00 49.62 289 PRO A N 1
ATOM 2144 C CA . PRO A 1 289 ? 21.291 3.739 -0.783 1.00 49.62 289 PRO A CA 1
ATOM 2145 C C . PRO A 1 289 ? 21.519 4.810 0.286 1.00 49.62 289 PRO A C 1
ATOM 2147 O O . PRO A 1 289 ? 22.461 5.601 0.188 1.00 49.62 289 PRO A O 1
ATOM 2150 N N . LYS A 1 290 ? 20.658 4.875 1.310 1.00 47.19 290 LYS A N 1
ATOM 2151 C CA . LYS A 1 290 ? 20.932 5.760 2.448 1.00 47.19 290 LYS A CA 1
ATOM 2152 C C . LYS A 1 290 ? 22.285 5.349 3.026 1.00 47.19 290 LYS A C 1
ATOM 2154 O O . LYS A 1 290 ? 22.490 4.164 3.300 1.00 47.19 290 LYS A O 1
ATOM 2159 N N . LYS A 1 291 ? 23.201 6.318 3.176 1.00 40.41 291 LYS A N 1
ATOM 2160 C CA . LYS A 1 291 ? 24.506 6.105 3.817 1.00 40.41 291 LYS A CA 1
ATOM 2161 C C . LYS A 1 291 ? 24.267 5.302 5.094 1.00 40.41 291 LYS A C 1
ATOM 2163 O O . LYS A 1 291 ? 23.450 5.708 5.925 1.00 40.41 291 LYS A O 1
ATOM 2168 N N . LYS A 1 292 ? 24.960 4.165 5.240 1.00 41.22 292 LYS A N 1
ATOM 2169 C CA . LYS A 1 292 ? 25.086 3.519 6.549 1.00 41.22 292 LYS A CA 1
ATOM 2170 C C . LYS A 1 292 ? 25.517 4.631 7.502 1.00 41.22 292 LYS A C 1
ATOM 2172 O O . LYS A 1 292 ? 26.518 5.291 7.223 1.00 41.22 292 LYS A O 1
ATOM 2177 N N . LYS A 1 293 ? 24.743 4.893 8.562 1.00 41.25 293 LYS A N 1
ATOM 2178 C CA . LYS A 1 293 ? 25.266 5.691 9.675 1.00 41.25 293 LYS A CA 1
ATOM 2179 C C . LYS A 1 293 ? 26.572 5.004 10.051 1.00 41.25 293 LYS A C 1
ATOM 2181 O O . LYS A 1 293 ? 26.554 3.791 10.271 1.00 41.25 293 LYS A O 1
ATOM 2186 N N . GLY A 1 294 ? 27.678 5.739 9.935 1.00 35.69 294 GLY A N 1
ATOM 2187 C CA . GLY A 1 294 ? 29.005 5.202 10.192 1.00 35.69 294 GLY A CA 1
ATOM 2188 C C . GLY A 1 294 ? 28.973 4.448 11.510 1.00 35.69 294 GLY A C 1
ATOM 2189 O O . GLY A 1 294 ? 28.304 4.886 12.451 1.00 35.69 294 GLY A O 1
ATOM 2190 N N . ALA A 1 295 ? 29.632 3.291 11.544 1.00 38.97 295 ALA A N 1
ATOM 2191 C CA . ALA A 1 295 ? 29.999 2.694 12.812 1.00 38.97 295 ALA A CA 1
ATOM 2192 C C . ALA A 1 295 ? 30.610 3.818 13.654 1.00 38.97 295 ALA A C 1
ATOM 2194 O O . ALA A 1 295 ? 31.490 4.531 13.167 1.00 38.97 295 ALA A O 1
ATOM 2195 N N . ALA A 1 296 ? 30.063 4.042 14.849 1.00 40.91 296 ALA A N 1
ATOM 2196 C CA . ALA A 1 296 ? 30.722 4.896 15.816 1.00 40.91 296 ALA A CA 1
ATOM 2197 C C . ALA A 1 296 ? 32.172 4.408 15.902 1.00 40.91 296 ALA A C 1
ATOM 2199 O O . ALA A 1 296 ? 32.397 3.202 16.039 1.00 40.91 296 ALA A O 1
ATOM 2200 N N . ASN A 1 297 ? 33.128 5.322 15.717 1.00 37.59 297 ASN A N 1
ATOM 2201 C CA . ASN A 1 297 ? 34.536 5.013 15.923 1.00 37.59 297 ASN A CA 1
ATOM 2202 C C . ASN A 1 297 ? 34.662 4.289 17.269 1.00 37.59 297 ASN A C 1
ATOM 2204 O O . ASN A 1 297 ? 34.064 4.761 18.242 1.00 37.59 297 ASN A O 1
ATOM 2208 N N . PRO A 1 298 ? 35.385 3.159 17.345 1.00 39.53 298 PRO A N 1
ATOM 2209 C CA . PRO A 1 298 ? 35.668 2.561 18.633 1.00 39.53 298 PRO A CA 1
ATOM 2210 C C . PRO A 1 298 ? 36.403 3.608 19.467 1.00 39.53 298 PRO A C 1
ATOM 2212 O O . PRO A 1 298 ? 37.404 4.184 19.036 1.00 39.53 298 PRO A O 1
ATOM 2215 N N . THR A 1 299 ? 35.840 3.900 20.633 1.00 40.69 299 THR A N 1
ATOM 2216 C CA . THR A 1 299 ? 36.468 4.689 21.685 1.00 40.69 299 THR A CA 1
ATOM 2217 C C . THR A 1 299 ? 37.881 4.142 21.904 1.00 40.69 299 THR A C 1
ATOM 2219 O O . THR A 1 299 ? 38.022 2.922 22.039 1.00 40.69 299 THR A O 1
ATOM 2222 N N . PRO A 1 300 ? 38.934 4.977 21.914 1.00 37.28 300 PRO A N 1
ATOM 2223 C CA . PRO A 1 300 ? 40.268 4.489 22.219 1.00 37.28 300 PRO A CA 1
ATOM 2224 C C . PRO A 1 300 ? 40.260 3.957 23.652 1.00 37.28 300 PRO A C 1
ATOM 2226 O O . PRO A 1 300 ? 39.913 4.671 24.592 1.00 37.28 300 PRO A O 1
ATOM 2229 N N . VAL A 1 301 ? 40.589 2.676 23.799 1.00 44.06 301 VAL A N 1
ATOM 2230 C CA . VAL A 1 301 ? 40.805 2.043 25.097 1.00 44.06 301 VAL A CA 1
ATOM 2231 C C . VAL A 1 301 ? 42.064 2.672 25.685 1.00 44.06 301 VAL A C 1
ATOM 2233 O O . VAL A 1 301 ? 43.160 2.488 25.157 1.00 44.06 301 VAL A O 1
ATOM 2236 N N . SER A 1 302 ? 41.901 3.453 26.747 1.00 41.41 302 SER A N 1
ATOM 2237 C CA . SER A 1 302 ? 42.999 3.938 27.575 1.00 41.41 302 SER A CA 1
ATOM 2238 C C . SER A 1 302 ? 43.716 2.728 28.176 1.00 41.41 302 SER A C 1
ATOM 2240 O O . SER A 1 302 ? 43.114 1.945 28.910 1.00 41.41 302 SER A O 1
ATOM 2242 N N . LEU A 1 303 ? 44.994 2.556 27.842 1.00 43.22 303 LEU A N 1
ATOM 2243 C CA . LEU A 1 303 ? 45.854 1.562 28.480 1.00 43.22 303 LEU A CA 1
ATOM 2244 C C . LEU A 1 303 ? 46.098 1.961 29.947 1.00 43.22 303 LEU A C 1
ATOM 2246 O O . LEU A 1 303 ? 46.276 3.152 30.223 1.00 43.22 303 LEU A O 1
ATOM 2250 N N . PRO A 1 304 ? 46.117 1.003 30.890 1.00 39.09 304 PRO A N 1
ATOM 2251 C CA . PRO A 1 304 ? 46.449 1.293 32.274 1.00 39.09 304 PRO A CA 1
ATOM 2252 C C . PRO A 1 304 ? 47.932 1.660 32.388 1.00 39.09 304 PRO A C 1
ATOM 2254 O O . PRO A 1 304 ? 48.804 0.985 31.842 1.00 39.09 304 PRO A O 1
ATOM 2257 N N . ILE A 1 305 ? 48.200 2.740 33.117 1.00 39.91 305 ILE A N 1
ATOM 2258 C CA . ILE A 1 305 ? 49.539 3.143 33.541 1.00 39.91 305 ILE A CA 1
ATOM 2259 C C . ILE A 1 305 ? 50.009 2.118 34.578 1.00 39.91 305 ILE A C 1
ATOM 2261 O O . ILE A 1 305 ? 49.498 2.084 35.696 1.00 39.91 305 ILE A O 1
ATOM 2265 N N . THR A 1 306 ? 50.964 1.266 34.212 1.00 42.59 306 THR A N 1
ATOM 2266 C CA . THR A 1 306 ? 51.758 0.502 35.180 1.00 42.59 306 THR A CA 1
ATOM 2267 C C . THR A 1 306 ? 52.727 1.451 35.869 1.00 42.59 306 THR A C 1
ATOM 2269 O O . THR A 1 306 ? 53.608 2.018 35.224 1.00 42.59 306 THR A O 1
ATOM 2272 N N . ALA A 1 307 ? 52.529 1.629 37.172 1.00 38.91 307 ALA A N 1
ATOM 2273 C CA . ALA A 1 307 ? 53.483 2.268 38.061 1.00 38.91 307 ALA A CA 1
ATOM 2274 C C . ALA A 1 307 ? 54.738 1.391 38.206 1.00 38.91 307 ALA A C 1
ATOM 2276 O O . ALA A 1 307 ? 54.626 0.176 38.383 1.00 38.91 307 ALA A O 1
ATOM 2277 N N . PHE A 1 308 ? 55.899 2.036 38.145 1.00 37.62 308 PHE A N 1
ATOM 2278 C CA . PHE A 1 308 ? 57.123 1.623 38.824 1.00 37.62 308 PHE A CA 1
ATOM 2279 C C . PHE A 1 308 ? 57.453 2.705 39.848 1.00 37.62 308 PHE A C 1
ATOM 2281 O O . PHE A 1 308 ? 57.231 3.893 39.513 1.00 37.62 308 PHE A O 1
#

Nearest PDB structures (foldseek):
  1wi8-assembly1_A  TM=6.459E-01  e=2.241E-01  Homo sapiens
  7nav-assembly1_F  TM=3.886E-01  e=7.998E-01  Escherichia coli K-12
  4v4w-assembly1_AF  TM=3.849E-01  e=8.497E-01  Escherichia coli
  6v3b-assembly1_f  TM=3.760E-01  e=1.557E+00  Acinetobacter baumannii AB0057
  1cqn-assembly2_B  TM=3.989E-01  e=3.865E+00  Thermus thermophilus

Foldseek 3Di:
DDDDDDDDPPPPPDDDDDDPPAQKWKKAFPDLVVDPPVPDDQDDVLLVQLQVVQCPDVVRWHFPHWDADPSRMIITHTPDNVCLLVCLPPVQVSVCVSPPNTGMDTPDAGDKWKKKKWQCQVVADPVNDQVVSCVQCCVQLVHDPSQWDSVPKAKPDPPPCQNVDPIIIIMIITRDPVSVVVCQVPPFGAGPNTTIGMDTDDDPLPLQDQQQFQRATDDHVVPDPDPFGAQQAQRDGHHLQQDADPPPRDGSDHDPPDQSGAANQPRDRHGVPDPPDPSNVVRCVSVDDDPDPDDDPPDPDDDDDDDD

Solvent-accessible surface area (backbone atoms only — not comparable to full-atom values): 18632 Å² total; per-residue (Å²): 140,85,83,85,80,75,84,82,77,73,91,80,78,78,75,96,77,67,79,77,91,54,51,45,36,33,31,27,50,74,55,74,85,79,54,64,67,90,77,54,79,70,49,70,66,62,45,50,55,45,34,66,54,32,55,72,41,89,76,65,38,52,61,75,43,56,43,71,45,102,79,69,28,41,38,38,29,45,66,46,67,75,39,42,66,53,43,74,67,46,41,40,61,47,50,10,65,76,53,83,66,46,58,46,42,80,72,39,75,54,82,57,47,42,34,32,35,36,50,38,70,84,63,48,55,95,80,67,45,59,65,59,45,48,49,53,50,28,61,55,66,72,48,54,82,75,39,46,39,70,94,72,35,37,68,72,55,61,91,94,34,62,85,74,43,94,74,30,30,35,35,44,28,23,46,45,64,66,61,47,50,53,54,51,67,58,55,65,45,67,38,96,89,32,67,32,44,52,40,77,51,70,78,73,80,71,65,63,45,59,12,79,40,69,61,48,63,75,44,53,56,90,70,57,84,65,92,59,33,32,13,42,39,53,42,44,87,37,49,36,72,73,38,68,43,96,87,69,82,40,65,47,60,82,62,94,86,54,92,56,35,18,14,65,79,71,65,44,85,36,45,49,81,49,87,82,39,62,57,58,49,50,50,45,62,77,49,60,73,76,75,74,77,70,78,74,76,79,75,82,79,80,76,81,84,81,84,130

pLDDT: mean 72.05, std 17.45, range [25.56, 93.06]